Protein AF-A0A6P8XG88-F1 (afdb_monomer)

Radius of gyration: 36.9 Å; Cα contacts (8 Å, |Δi|>4): 64; chains: 1; bounding box: 57×76×102 Å

Organism: Drosophila albomicans (NCBI:txid7291)

Foldseek 3Di:
DVVVVVVVVVVVVVVVCVPPVVPPDDPPDDPPPPPPPDDDDCPPVVVVVVVVVVCVVVCVVVDDDQVPHPDPCVLVVDPPDDSVRSVVVVVCVVVVHDDPLVVLLVVLVVLLVVLLVVLLVLQQQAAAPPRPDPVNVVVVVVVQVVCVVVLVVSQVSLVVSCVPPPDNVSRDDRDHPVVSNVVVNPDPPRNHNDHDPPPPCPPPVVVVVVVVVVVVCVVPPD

Solvent-accessible surface area (backbone atoms only — not comparable to full-atom values): 13860 Å² total; per-residue (Å²): 114,75,65,63,51,53,56,48,51,56,51,50,53,59,60,54,56,69,70,63,75,78,65,82,70,72,92,88,65,86,92,69,87,86,66,90,81,73,80,90,81,55,70,64,62,51,56,52,50,53,51,52,53,50,40,56,73,73,43,70,70,76,78,49,92,62,73,96,53,80,81,62,72,73,81,62,71,51,90,90,53,58,71,67,60,54,49,51,55,46,54,32,54,78,69,69,54,71,61,69,57,60,54,50,56,49,53,52,54,51,53,53,49,52,52,51,50,51,52,53,57,60,43,22,51,35,72,72,84,75,72,84,47,70,69,58,48,52,52,48,50,56,51,49,60,70,47,44,60,59,43,52,53,52,37,54,51,40,50,57,40,50,75,64,50,93,48,79,89,76,50,68,78,80,72,48,70,68,62,52,48,54,60,55,64,71,49,86,86,65,69,61,60,44,80,69,78,73,76,75,76,74,54,74,59,60,62,49,50,53,50,49,51,56,52,50,57,65,73,71,56,131

Sequence (222 aa):
MKAQERVLEHRIEKAAAGESDLMQKKPGGGSYYGKHAIKTKYGIERVVEDLIQEAMSKGDFNNLNGAGKPLSTAQMQNPYLDFTTHKLNKIMLDNGFTPEWIMMSRDIREAVQELKQQIRKERSFYGDWPLTNSDQQAAWQSFAQLHEEQVRELNKLIDKYNLIVPILENQFFRQHLDKLAESIFKEPNLQRNLPRPKQSVKSKSEVKERNFMVTFFSSMGF

Secondary structure (DSSP, 8-state):
-HHHHHHHHHHHHHHHHHHHTT----TTS---SS---S-SS-HHHHHHHHHHHHHHHHTTTTT-TTTTSPPPGGGG--TTS-HHHHHHHHHHHHTT---HHHHHHHHHHHHHHHHHHHHHHHHHT--SSS---HHHHHHHHHHHHHHHHHHHHHHHHHHHHHHH-S-GGGPPPPP-HHHHHHHHHT-TT----PPP-------HHHHHHHHHHHHHHHHS--

Mean predicted aligned error: 18.31 Å

pLDDT: mean 73.72, std 15.45, range [35.94, 93.94]

InterPro domains:
  IPR018961 DnaJ homologue, subfamily C, member 28, conserved domain [PF09350] (47-115)
  IPR052573 DnaJ homolog subfamily C member 28 [PTHR39158] (2-187)

Structure (mmCIF, N/CA/C/O backbone):
data_AF-A0A6P8XG88-F1
#
_entry.id   AF-A0A6P8XG88-F1
#
loop_
_atom_site.group_PDB
_atom_site.id
_atom_site.type_symbol
_atom_site.label_atom_id
_atom_site.label_alt_id
_atom_site.label_comp_id
_atom_site.label_asym_id
_atom_site.label_entity_id
_atom_site.label_seq_id
_atom_site.pdbx_PDB_ins_code
_atom_site.Cartn_x
_atom_site.Cartn_y
_atom_site.Cartn_z
_atom_site.occupancy
_atom_site.B_iso_or_equiv
_atom_site.auth_seq_id
_atom_site.auth_comp_id
_atom_site.auth_asym_id
_atom_site.auth_atom_id
_atom_site.pdbx_PDB_model_num
ATOM 1 N N . MET A 1 1 ? 22.618 46.608 -69.736 1.00 58.28 1 MET A N 1
ATOM 2 C CA . MET A 1 1 ? 23.442 45.427 -70.085 1.00 58.28 1 MET A CA 1
ATOM 3 C C . MET A 1 1 ? 23.926 44.664 -68.843 1.00 58.28 1 MET A C 1
ATOM 5 O O . MET A 1 1 ? 23.680 43.473 -68.788 1.00 58.28 1 MET A O 1
ATOM 9 N N . LYS A 1 2 ? 24.471 45.312 -67.793 1.00 63.94 2 LYS A N 1
ATOM 10 C CA . LYS A 1 2 ? 24.959 44.639 -66.556 1.00 63.94 2 LYS A CA 1
ATOM 11 C C . LYS A 1 2 ? 23.919 43.870 -65.712 1.00 63.94 2 LYS A C 1
ATOM 13 O O . LYS A 1 2 ? 24.290 43.029 -64.902 1.00 63.94 2 LYS A O 1
ATOM 18 N N . ALA A 1 3 ? 22.624 44.167 -65.852 1.00 63.16 3 ALA A N 1
ATOM 19 C CA . ALA A 1 3 ? 21.573 43.488 -65.085 1.00 63.16 3 ALA A CA 1
ATOM 20 C C . ALA A 1 3 ? 21.243 42.096 -65.651 1.00 63.16 3 ALA A C 1
ATOM 22 O O . ALA A 1 3 ? 21.097 41.149 -64.886 1.00 63.16 3 ALA A O 1
ATOM 23 N N . GLN A 1 4 ? 21.184 41.953 -66.980 1.00 70.56 4 GLN A N 1
ATOM 24 C CA . GLN A 1 4 ? 21.019 40.651 -67.635 1.00 70.56 4 GLN A CA 1
ATOM 25 C C . GLN A 1 4 ? 22.200 39.714 -67.356 1.00 70.56 4 GLN A C 1
ATOM 27 O O . GLN A 1 4 ? 21.992 38.524 -67.143 1.00 70.56 4 GLN A O 1
ATOM 32 N N . GLU A 1 5 ? 23.412 40.260 -67.310 1.00 74.38 5 GLU A N 1
ATOM 33 C CA . GLU A 1 5 ? 24.646 39.510 -67.065 1.00 74.38 5 GLU A CA 1
ATOM 34 C C . GLU A 1 5 ? 24.665 38.888 -65.661 1.00 74.38 5 GLU A C 1
ATOM 36 O O . GLU A 1 5 ? 24.849 37.683 -65.531 1.00 74.38 5 GLU A O 1
ATOM 41 N N . ARG A 1 6 ? 24.287 39.651 -64.624 1.00 77.44 6 ARG A N 1
ATOM 42 C CA . ARG A 1 6 ? 24.143 39.118 -63.255 1.00 77.44 6 ARG A CA 1
ATOM 43 C C . ARG A 1 6 ? 23.080 38.034 -63.118 1.00 77.44 6 ARG A C 1
ATOM 45 O O . ARG A 1 6 ? 23.236 37.105 -62.331 1.00 77.44 6 ARG A O 1
ATOM 52 N N . VAL A 1 7 ? 21.972 38.158 -63.849 1.00 77.06 7 VAL A N 1
ATOM 53 C CA . VAL A 1 7 ? 20.904 37.145 -63.821 1.00 77.06 7 VAL A CA 1
ATOM 54 C C . VAL A 1 7 ? 21.370 35.852 -64.493 1.00 77.06 7 VAL A C 1
ATOM 56 O O . VAL A 1 7 ? 20.994 34.766 -64.052 1.00 77.06 7 VAL A O 1
ATOM 59 N N . LEU A 1 8 ? 22.195 35.960 -65.535 1.00 78.56 8 LEU A N 1
ATOM 60 C CA . LEU A 1 8 ? 22.827 34.824 -66.201 1.00 78.56 8 LEU A CA 1
ATOM 61 C C . LEU A 1 8 ? 23.878 34.161 -65.309 1.00 78.56 8 LEU A C 1
ATOM 63 O O . LEU A 1 8 ? 23.795 32.952 -65.115 1.00 78.56 8 LEU A O 1
ATOM 67 N N . GLU A 1 9 ? 24.780 34.929 -64.698 1.00 78.50 9 GLU A N 1
ATOM 68 C CA . GLU A 1 9 ? 25.779 34.413 -63.751 1.00 78.50 9 GLU A CA 1
ATOM 69 C C . GLU A 1 9 ? 25.119 33.650 -62.598 1.00 78.50 9 GLU A C 1
ATOM 71 O O . GLU A 1 9 ? 25.446 32.491 -62.359 1.00 78.50 9 GLU A O 1
ATOM 76 N N . HIS A 1 10 ? 24.090 34.228 -61.972 1.00 77.62 10 HIS A N 1
ATOM 77 C CA . HIS A 1 10 ? 23.360 33.572 -60.885 1.00 77.62 10 HIS A CA 1
ATOM 78 C C . HIS A 1 10 ? 22.639 32.285 -61.335 1.00 77.62 10 HIS A C 1
ATOM 80 O O . HIS A 1 10 ? 22.482 31.339 -60.561 1.00 77.62 10 HIS A O 1
ATOM 86 N N . ARG A 1 11 ? 22.173 32.214 -62.589 1.00 77.44 11 ARG A N 1
ATOM 87 C CA . ARG A 1 11 ? 21.556 30.993 -63.138 1.00 77.44 11 ARG A CA 1
ATOM 88 C C . ARG A 1 11 ? 22.590 29.911 -63.442 1.00 77.44 11 ARG A C 1
ATOM 90 O O . ARG A 1 11 ? 22.287 28.740 -63.231 1.00 77.44 11 ARG A O 1
ATOM 97 N N . ILE A 1 12 ? 23.778 30.296 -63.900 1.00 77.00 12 ILE A N 1
ATOM 98 C CA . ILE A 1 12 ? 24.893 29.383 -64.174 1.00 77.00 12 ILE A CA 1
ATOM 99 C C . ILE A 1 12 ? 25.453 28.829 -62.858 1.00 77.00 12 ILE A C 1
ATOM 101 O O . ILE A 1 12 ? 25.616 27.620 -62.728 1.00 77.00 12 ILE A O 1
ATOM 105 N N . GLU A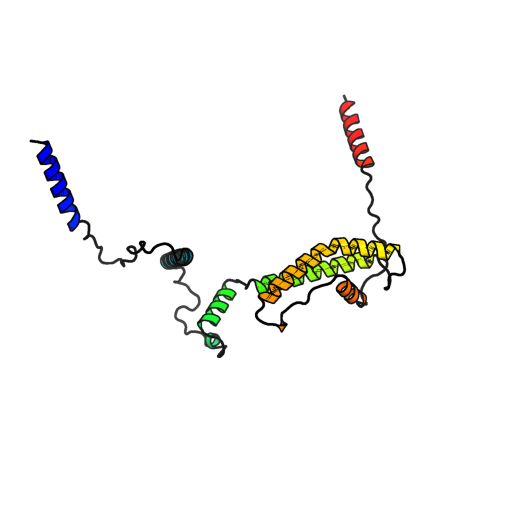 1 13 ? 25.649 29.679 -61.850 1.00 72.00 13 GLU A N 1
ATOM 106 C CA . GLU A 1 13 ? 26.138 29.285 -60.524 1.00 72.00 13 GLU A CA 1
ATOM 107 C C . GLU A 1 13 ? 25.157 28.337 -59.814 1.00 72.00 13 GLU A C 1
ATOM 109 O O . GLU A 1 13 ? 25.550 27.298 -59.285 1.00 72.00 13 GLU A O 1
ATOM 114 N N . LYS A 1 14 ? 23.849 28.618 -59.903 1.00 71.94 14 LYS A N 1
ATOM 115 C CA . LYS A 1 14 ? 22.805 27.742 -59.351 1.00 71.94 14 LYS A CA 1
ATOM 116 C C . LYS A 1 14 ? 22.685 26.403 -60.090 1.00 71.94 14 LYS A C 1
ATOM 118 O O . LYS A 1 14 ? 22.338 25.405 -59.464 1.00 71.94 14 LYS A O 1
ATOM 123 N N . ALA A 1 15 ? 22.946 26.370 -61.397 1.00 68.81 15 ALA A N 1
ATOM 124 C CA . ALA A 1 15 ? 22.966 25.127 -62.167 1.00 68.81 15 ALA A CA 1
ATOM 125 C C . ALA A 1 15 ? 24.216 24.283 -61.855 1.00 68.81 15 ALA A C 1
ATOM 127 O O . ALA A 1 15 ? 24.111 23.065 -61.760 1.00 68.81 15 ALA A O 1
ATOM 128 N N . ALA A 1 16 ? 25.368 24.922 -61.623 1.00 65.06 16 ALA A N 1
ATOM 129 C CA . ALA A 1 16 ? 26.622 24.247 -61.289 1.00 65.06 16 ALA A CA 1
ATOM 130 C C . ALA A 1 16 ? 26.655 23.689 -59.851 1.00 65.06 16 ALA A C 1
ATOM 132 O O . ALA A 1 16 ? 27.229 22.627 -59.613 1.00 65.06 16 ALA A O 1
ATOM 133 N N . ALA A 1 17 ? 26.002 24.358 -58.893 1.00 57.78 17 ALA A N 1
ATOM 134 C CA . ALA A 1 17 ? 25.944 23.922 -57.493 1.00 57.78 17 ALA A CA 1
ATOM 135 C C . ALA A 1 17 ? 25.094 22.653 -57.259 1.00 57.78 17 ALA A C 1
ATOM 137 O O . ALA A 1 17 ? 25.189 22.032 -56.204 1.00 57.78 17 ALA A O 1
ATOM 138 N N . GLY A 1 18 ? 24.262 22.249 -58.227 1.00 55.28 18 GLY A N 1
ATOM 139 C CA . GLY A 1 18 ? 23.399 21.071 -58.102 1.00 55.28 18 GLY A CA 1
ATOM 140 C C . GLY A 1 18 ? 24.111 19.728 -58.291 1.00 55.28 18 GLY A C 1
ATOM 141 O O . GLY A 1 18 ? 23.588 18.712 -57.845 1.00 55.28 18 GLY A O 1
ATOM 142 N N . GLU A 1 19 ? 25.282 19.706 -58.937 1.00 52.38 19 GLU A N 1
ATOM 143 C CA . GLU A 1 19 ? 25.935 18.456 -59.362 1.00 52.38 19 GLU A CA 1
ATOM 144 C C . GLU A 1 19 ? 27.190 18.111 -58.537 1.00 52.38 19 GLU A C 1
ATOM 146 O O . GLU A 1 19 ? 27.489 16.937 -58.330 1.00 52.38 19 GLU A O 1
ATOM 151 N N . SER A 1 20 ? 27.897 19.110 -57.994 1.00 50.78 20 SER A N 1
ATOM 152 C CA . SER A 1 20 ? 29.154 18.913 -57.250 1.00 50.78 20 SER A CA 1
ATOM 153 C C . SER A 1 20 ? 28.990 18.784 -55.729 1.00 50.78 20 SER A C 1
ATOM 155 O O . SER A 1 20 ? 29.816 18.134 -55.087 1.00 50.78 20 SER A O 1
ATOM 157 N N . ASP A 1 21 ? 27.913 19.318 -55.144 1.00 49.09 21 ASP A N 1
ATOM 158 C CA . ASP A 1 21 ? 27.720 19.334 -53.682 1.00 49.09 21 ASP A CA 1
ATOM 159 C C . ASP A 1 21 ? 27.043 18.056 -53.137 1.00 49.09 21 ASP A C 1
ATOM 161 O O . ASP A 1 21 ? 26.991 17.802 -51.935 1.00 49.09 21 ASP A O 1
ATOM 165 N N . LEU A 1 22 ? 26.578 17.175 -54.031 1.00 49.88 22 LEU A N 1
ATOM 166 C CA . LEU A 1 22 ? 26.037 15.854 -53.685 1.00 49.88 22 LEU A CA 1
ATOM 167 C C . LEU A 1 22 ? 27.116 14.761 -53.558 1.00 49.88 22 LEU A C 1
ATOM 169 O O . LEU A 1 22 ? 26.802 13.642 -53.142 1.00 49.88 22 LEU A O 1
ATOM 173 N N . MET A 1 23 ? 28.380 15.047 -53.905 1.00 47.56 23 MET A N 1
ATOM 174 C CA . MET A 1 23 ? 29.396 14.009 -54.144 1.00 47.56 23 MET A CA 1
ATOM 175 C C . MET A 1 23 ? 30.621 14.008 -53.219 1.00 47.56 23 MET A C 1
ATOM 177 O O . MET A 1 23 ? 31.540 13.227 -53.458 1.00 47.56 23 MET A O 1
ATOM 181 N N . GLN A 1 24 ? 30.634 14.745 -52.102 1.00 48.41 24 GLN A N 1
ATOM 182 C CA . GLN A 1 24 ? 31.601 14.469 -51.022 1.00 48.41 24 GLN A CA 1
ATOM 183 C C . GLN A 1 24 ? 31.072 13.426 -50.032 1.00 48.41 24 GLN A C 1
ATOM 185 O O . GLN A 1 24 ? 30.823 13.666 -48.852 1.00 48.41 24 GLN A O 1
ATOM 190 N N . LYS A 1 25 ? 30.947 12.199 -50.536 1.00 46.25 25 LYS A N 1
ATOM 191 C CA . LYS A 1 25 ? 30.775 10.990 -49.734 1.00 46.25 25 LYS A CA 1
ATOM 192 C C . LYS A 1 25 ? 32.168 10.521 -49.298 1.00 46.25 25 LYS A C 1
ATOM 194 O O . LYS A 1 25 ? 32.900 9.940 -50.094 1.00 46.25 25 LYS A O 1
ATOM 199 N N . LYS A 1 26 ? 32.560 10.776 -48.043 1.00 41.53 26 LYS A N 1
ATOM 200 C CA . LYS A 1 26 ? 33.746 10.128 -47.448 1.00 41.53 26 LYS A CA 1
ATOM 201 C C . LYS A 1 26 ? 33.581 8.599 -47.540 1.00 41.53 26 LYS A C 1
ATOM 203 O O . LYS A 1 26 ? 32.537 8.092 -47.117 1.00 41.53 26 LYS A O 1
ATOM 208 N N . PRO A 1 27 ? 34.573 7.843 -48.038 1.00 40.41 27 PRO A N 1
ATOM 209 C CA . PRO A 1 27 ? 34.516 6.391 -48.018 1.00 40.41 27 PRO A CA 1
ATOM 210 C C . PRO A 1 27 ? 34.907 5.932 -46.606 1.00 40.41 27 PRO A C 1
ATOM 212 O O . PRO A 1 27 ? 36.079 5.958 -46.251 1.00 40.41 27 PRO A O 1
ATOM 215 N N . GLY A 1 28 ? 33.926 5.585 -45.766 1.00 43.09 28 GLY A N 1
ATOM 216 C CA . GLY A 1 28 ? 34.207 4.999 -44.444 1.00 43.09 28 GLY A CA 1
ATOM 217 C C . GLY A 1 28 ? 33.260 5.346 -43.293 1.00 43.09 28 GLY A C 1
ATOM 218 O O . GLY A 1 28 ? 33.560 4.991 -42.160 1.00 43.09 28 GLY A O 1
ATOM 219 N N . GLY A 1 29 ? 32.131 6.015 -43.532 1.00 35.94 29 GLY A N 1
ATOM 220 C CA . GLY A 1 29 ? 31.137 6.297 -42.490 1.00 35.94 29 GLY A CA 1
ATOM 221 C C . GLY A 1 29 ? 29.742 5.937 -42.973 1.00 35.94 29 GLY A C 1
ATOM 222 O O . GLY A 1 29 ? 29.286 6.464 -43.986 1.00 35.94 29 GLY A O 1
ATOM 223 N N . GLY A 1 30 ? 29.087 5.005 -42.280 1.00 38.25 30 GLY A N 1
ATOM 224 C CA . GLY A 1 30 ? 27.750 4.527 -42.615 1.00 38.25 30 GLY A CA 1
ATOM 225 C C . GLY A 1 30 ? 26.744 5.672 -42.739 1.00 38.25 30 GLY A C 1
ATOM 226 O O . GLY A 1 30 ? 26.620 6.532 -41.870 1.00 38.25 30 GLY A O 1
ATOM 227 N N . SER A 1 31 ? 26.028 5.680 -43.857 1.00 42.62 31 SER A N 1
ATOM 228 C CA . SER A 1 31 ? 24.938 6.608 -44.127 1.00 42.62 31 SER A CA 1
ATOM 229 C C . SER A 1 31 ? 23.715 6.202 -43.298 1.00 42.62 31 SER A C 1
ATOM 231 O O . SER A 1 31 ? 22.883 5.424 -43.758 1.00 42.62 31 SER A O 1
ATOM 233 N N . TYR A 1 32 ? 23.618 6.710 -42.067 1.00 51.00 32 TYR A N 1
ATOM 234 C CA . TYR A 1 32 ? 22.432 6.536 -41.211 1.00 51.00 32 TYR A CA 1
ATOM 235 C C . TYR A 1 32 ? 21.731 7.862 -40.868 1.00 51.00 32 TYR A C 1
ATOM 237 O O . TYR A 1 32 ? 20.557 7.861 -40.518 1.00 51.00 32 TYR A O 1
ATOM 245 N N . TYR A 1 33 ? 22.384 9.009 -41.080 1.00 52.00 33 TYR A N 1
ATOM 246 C CA . TYR A 1 33 ? 21.860 10.336 -40.711 1.00 52.00 33 TYR A CA 1
ATOM 247 C C . TYR A 1 33 ? 20.786 10.905 -41.666 1.00 52.00 33 TYR A C 1
ATOM 249 O O . TYR A 1 33 ? 20.266 11.997 -41.459 1.00 52.00 33 TYR A O 1
ATOM 257 N N . GLY A 1 34 ? 20.437 10.182 -42.734 1.00 47.69 34 GLY A N 1
ATOM 258 C CA . GLY A 1 34 ? 19.606 10.685 -43.836 1.00 47.69 34 GLY A CA 1
ATOM 259 C C . GLY A 1 34 ? 18.115 10.337 -43.785 1.00 47.69 34 GLY A C 1
ATOM 260 O O . GLY A 1 34 ? 17.487 10.313 -44.841 1.00 47.69 34 GLY A O 1
ATOM 261 N N . LYS A 1 35 ? 17.530 10.002 -42.625 1.00 45.94 35 LYS A N 1
ATOM 262 C CA . LYS A 1 35 ? 16.105 9.601 -42.544 1.00 45.94 35 LYS A CA 1
ATOM 263 C C . LYS A 1 35 ? 15.334 10.220 -41.372 1.00 45.94 35 LYS A C 1
ATOM 265 O O . LYS A 1 35 ? 14.423 9.601 -40.836 1.00 45.94 35 LYS A O 1
ATOM 270 N N . HIS A 1 36 ? 15.601 11.476 -41.019 1.00 49.56 36 HIS A N 1
ATOM 271 C CA . HIS A 1 36 ? 14.773 12.217 -40.049 1.00 49.56 36 HIS A CA 1
ATOM 272 C C . HIS A 1 36 ? 13.476 12.807 -40.651 1.00 49.56 36 HIS A C 1
ATOM 274 O O . HIS A 1 36 ? 12.898 13.740 -40.102 1.00 49.56 36 HIS A O 1
ATOM 280 N N . ALA A 1 37 ? 12.973 12.248 -41.758 1.00 47.47 37 ALA A N 1
ATOM 281 C CA . ALA A 1 37 ? 11.754 12.701 -42.437 1.00 47.47 37 ALA A CA 1
ATOM 282 C C . ALA A 1 37 ? 10.558 11.736 -42.288 1.00 47.47 37 ALA A C 1
ATOM 284 O O . ALA A 1 37 ? 9.650 11.748 -43.119 1.00 47.47 37 ALA A O 1
ATOM 285 N N . ILE A 1 38 ? 10.517 10.904 -41.237 1.00 52.69 38 ILE A N 1
ATOM 286 C CA . ILE A 1 38 ? 9.334 10.087 -40.912 1.00 52.69 38 ILE A CA 1
ATOM 287 C C . ILE A 1 38 ? 8.640 10.670 -39.674 1.00 52.69 38 ILE A C 1
ATOM 289 O O . ILE A 1 38 ? 9.098 10.576 -38.533 1.00 52.69 38 ILE A O 1
ATOM 293 N N . LYS A 1 39 ? 7.527 11.337 -39.978 1.00 54.38 39 LYS A N 1
ATOM 294 C CA . LYS A 1 39 ? 6.661 12.151 -39.125 1.00 54.38 39 LYS A CA 1
ATOM 295 C C . LYS A 1 39 ? 6.117 11.386 -37.905 1.00 54.38 39 LYS A C 1
ATOM 297 O O . LYS A 1 39 ? 5.415 10.389 -38.036 1.00 54.38 39 LYS A O 1
ATOM 302 N N . THR A 1 40 ? 6.472 11.887 -36.720 1.00 55.81 40 THR A N 1
ATOM 303 C CA . THR A 1 40 ? 5.594 12.108 -35.547 1.00 55.81 40 THR A CA 1
ATOM 304 C C . THR A 1 40 ? 4.517 11.061 -35.217 1.00 55.81 40 THR A C 1
ATOM 306 O O . THR A 1 40 ? 3.359 11.420 -35.022 1.00 55.81 40 THR A O 1
ATOM 309 N N . LYS A 1 41 ? 4.876 9.781 -35.083 1.00 58.31 41 LYS A N 1
ATOM 310 C CA . LYS A 1 41 ? 4.023 8.814 -34.356 1.00 58.31 41 LYS A CA 1
ATOM 311 C C . LYS A 1 41 ? 4.726 8.039 -33.236 1.00 58.31 41 LYS A C 1
ATOM 313 O O . LYS A 1 41 ? 4.058 7.559 -32.333 1.00 58.31 41 LYS A O 1
ATOM 318 N N . TYR A 1 42 ? 6.061 8.030 -33.216 1.00 61.62 42 TYR A N 1
ATOM 319 C CA . TYR A 1 42 ? 6.855 7.334 -32.197 1.00 61.62 42 TYR A CA 1
ATOM 320 C C . TYR A 1 42 ? 7.890 8.267 -31.558 1.00 61.62 42 TYR A C 1
ATOM 322 O O . TYR A 1 42 ? 9.079 8.229 -31.864 1.00 61.62 42 TYR A O 1
ATOM 330 N N . GLY A 1 43 ? 7.427 9.204 -30.726 1.00 72.38 43 GLY A N 1
ATOM 331 C CA . GLY A 1 43 ? 8.315 10.111 -29.983 1.00 72.38 43 GLY A CA 1
ATOM 332 C C . GLY A 1 43 ? 9.291 9.346 -29.088 1.00 72.38 43 GLY A C 1
ATOM 333 O O . GLY A 1 43 ? 10.490 9.590 -29.145 1.00 72.38 43 GLY A O 1
ATOM 334 N N . ILE A 1 44 ? 8.764 8.371 -28.344 1.00 78.69 44 ILE A N 1
ATOM 335 C CA . ILE A 1 44 ? 9.515 7.570 -27.372 1.00 78.69 44 ILE A CA 1
ATOM 336 C C . ILE A 1 44 ? 10.510 6.638 -28.068 1.00 78.69 44 ILE A C 1
ATOM 338 O O . ILE A 1 44 ? 11.674 6.638 -27.693 1.00 78.69 44 ILE A O 1
ATOM 342 N N . GLU A 1 45 ? 10.100 5.903 -29.108 1.00 77.50 45 GLU A N 1
ATOM 343 C CA . GLU A 1 45 ? 11.007 4.969 -29.801 1.00 77.50 45 GLU A CA 1
ATOM 344 C C . GLU A 1 45 ? 12.235 5.677 -30.379 1.00 77.50 45 GLU A C 1
ATOM 346 O O . GLU A 1 45 ? 13.336 5.152 -30.288 1.00 77.50 45 GLU A O 1
ATOM 351 N N . ARG A 1 46 ? 12.073 6.899 -30.908 1.00 83.81 46 ARG A N 1
ATOM 352 C CA . ARG A 1 46 ? 13.205 7.692 -31.407 1.00 83.81 46 ARG A CA 1
ATOM 353 C C . ARG A 1 46 ? 14.160 8.096 -30.289 1.00 83.81 46 ARG A C 1
ATOM 355 O O . ARG A 1 46 ? 15.358 7.942 -30.451 1.00 83.81 46 ARG A O 1
ATOM 362 N N . VAL A 1 47 ? 13.633 8.590 -29.167 1.00 85.62 47 VAL A N 1
ATOM 363 C CA . VAL A 1 47 ? 14.466 8.980 -28.017 1.00 85.62 47 VAL A CA 1
ATOM 364 C C . VAL A 1 47 ? 15.230 7.772 -27.478 1.00 85.62 47 VAL A C 1
ATOM 366 O O . VAL A 1 47 ? 16.407 7.884 -27.158 1.00 85.62 47 VAL A O 1
ATOM 369 N N . VAL A 1 48 ? 14.578 6.610 -27.408 1.00 86.50 48 VAL A N 1
ATOM 370 C CA . VAL A 1 48 ? 15.219 5.361 -26.985 1.00 86.50 48 VAL A CA 1
ATOM 371 C C . VAL A 1 48 ? 16.316 4.943 -27.969 1.00 86.50 48 VAL A C 1
ATOM 373 O O . VAL A 1 48 ? 17.407 4.602 -27.529 1.00 86.50 48 VAL A O 1
ATOM 376 N N . GLU A 1 49 ? 16.066 5.009 -29.277 1.00 86.62 49 GLU A N 1
ATOM 377 C CA . GLU A 1 49 ? 17.064 4.687 -30.306 1.00 86.62 49 GLU A CA 1
ATOM 378 C C . GLU A 1 49 ? 18.280 5.623 -30.239 1.00 86.62 49 GLU A C 1
ATOM 380 O O . GLU A 1 49 ? 19.418 5.154 -30.245 1.00 86.62 49 GLU A O 1
ATOM 385 N N . ASP A 1 50 ? 18.048 6.930 -30.093 1.00 88.88 50 ASP A N 1
ATOM 386 C CA . ASP A 1 50 ? 19.117 7.923 -29.960 1.00 88.88 50 ASP A CA 1
ATOM 387 C C . ASP A 1 50 ? 19.973 7.640 -28.705 1.00 88.88 50 ASP A C 1
ATOM 389 O O . ASP A 1 50 ? 21.203 7.658 -28.775 1.00 88.88 50 ASP A O 1
ATOM 393 N N . LEU A 1 51 ? 19.343 7.278 -27.577 1.00 88.25 51 LEU A N 1
ATOM 394 C CA . LEU A 1 51 ? 20.039 6.887 -26.342 1.00 88.25 51 LEU A CA 1
ATOM 395 C C . LEU A 1 51 ? 20.854 5.595 -26.501 1.00 88.25 51 LEU A C 1
ATOM 397 O O . LEU A 1 51 ? 21.968 5.499 -25.982 1.00 88.25 51 LEU A O 1
ATOM 401 N N . ILE A 1 52 ? 20.324 4.597 -27.217 1.00 86.44 52 ILE A N 1
ATOM 402 C CA . ILE A 1 52 ? 21.042 3.344 -27.489 1.00 86.44 52 ILE A CA 1
ATOM 403 C C . ILE A 1 52 ? 22.275 3.626 -28.353 1.00 86.44 52 ILE A C 1
ATOM 405 O O . ILE A 1 52 ? 23.361 3.126 -28.053 1.00 86.44 52 ILE A O 1
ATOM 409 N N . GLN A 1 53 ? 22.143 4.448 -29.396 1.00 88.88 53 GLN A N 1
ATOM 410 C CA . GLN A 1 53 ? 23.262 4.822 -30.264 1.00 88.88 53 GLN A CA 1
ATOM 411 C C . GLN A 1 53 ? 24.331 5.622 -29.519 1.00 88.88 53 GLN A C 1
ATOM 413 O O . GLN A 1 53 ? 25.525 5.357 -29.685 1.00 88.88 53 GLN A O 1
ATOM 418 N N . GLU A 1 54 ? 23.918 6.543 -28.649 1.00 90.12 54 GLU A N 1
ATOM 419 C CA . GLU A 1 54 ? 24.827 7.272 -27.771 1.00 90.12 54 GLU A CA 1
ATOM 420 C C . GLU A 1 54 ? 25.610 6.311 -26.859 1.00 90.12 54 GLU A C 1
ATOM 422 O O . GLU A 1 54 ? 26.841 6.368 -26.828 1.00 90.12 54 GLU A O 1
ATOM 427 N N . ALA A 1 55 ? 24.936 5.371 -26.191 1.00 86.62 55 ALA A N 1
ATOM 428 C CA . ALA A 1 55 ? 25.576 4.364 -25.338 1.00 86.62 55 ALA A CA 1
ATOM 429 C C . ALA A 1 55 ? 26.516 3.417 -26.119 1.00 86.62 55 ALA A C 1
ATOM 431 O O . ALA A 1 55 ? 27.596 3.065 -25.637 1.00 86.62 55 ALA A O 1
ATOM 432 N N . MET A 1 56 ? 26.163 3.050 -27.359 1.00 85.38 56 MET A N 1
ATOM 433 C CA . MET A 1 56 ? 27.051 2.294 -28.255 1.00 85.38 56 MET A CA 1
ATOM 434 C C . MET A 1 56 ? 28.318 3.086 -28.588 1.00 85.38 56 MET A C 1
ATOM 436 O O . MET A 1 56 ? 29.416 2.538 -28.502 1.00 85.38 56 MET A O 1
ATOM 440 N N . SER A 1 57 ? 28.184 4.376 -28.916 1.00 87.25 57 SER A N 1
ATOM 441 C CA . SER A 1 57 ? 29.328 5.247 -29.222 1.00 87.25 57 SER A CA 1
ATOM 442 C C . SER A 1 57 ? 30.241 5.498 -28.018 1.00 87.25 57 SER A C 1
ATOM 444 O O . SER A 1 57 ? 31.458 5.577 -28.182 1.00 87.25 57 SER A O 1
ATOM 446 N N . LYS A 1 58 ? 29.670 5.566 -26.808 1.00 88.25 58 LYS A N 1
ATOM 447 C CA . LYS A 1 58 ? 30.413 5.685 -25.544 1.00 88.25 58 LYS A CA 1
ATOM 448 C C . LYS A 1 58 ? 31.164 4.404 -25.186 1.00 88.25 58 LYS A C 1
ATOM 450 O O . LYS A 1 58 ? 32.128 4.450 -24.428 1.00 88.25 58 LYS A O 1
ATOM 455 N N . GLY A 1 59 ? 30.759 3.275 -25.766 1.00 86.56 59 GLY A N 1
ATOM 456 C CA . GLY A 1 59 ? 31.364 1.977 -25.507 1.00 86.56 59 GLY A CA 1
ATOM 457 C C . GLY A 1 59 ? 30.861 1.313 -24.227 1.00 86.56 59 GLY A C 1
ATOM 458 O O . GLY A 1 59 ? 31.516 0.391 -23.741 1.00 86.56 59 GLY A O 1
ATOM 459 N N . ASP A 1 60 ? 29.693 1.715 -23.714 1.00 82.94 60 ASP A N 1
ATOM 460 C CA . ASP A 1 60 ? 29.085 1.141 -22.501 1.00 82.94 60 ASP A CA 1
ATOM 461 C C . ASP A 1 60 ? 28.800 -0.371 -22.655 1.00 82.94 60 ASP A C 1
ATOM 463 O O . ASP A 1 60 ? 28.741 -1.117 -21.679 1.00 82.94 60 ASP A O 1
ATOM 467 N N . PHE A 1 61 ? 28.701 -0.855 -23.899 1.00 82.00 61 PHE A N 1
ATOM 468 C CA . PHE A 1 61 ? 28.501 -2.269 -24.235 1.00 82.00 61 PHE A CA 1
ATOM 469 C C . PHE A 1 61 ? 29.799 -3.093 -24.337 1.00 82.00 61 PHE A C 1
ATOM 471 O O . PHE A 1 61 ? 29.734 -4.316 -24.465 1.00 82.00 61 PHE A O 1
ATOM 478 N N . ASN A 1 62 ? 30.981 -2.470 -24.276 1.00 80.25 62 ASN A N 1
ATOM 479 C CA . ASN A 1 62 ? 32.253 -3.160 -24.533 1.00 80.25 62 ASN A CA 1
ATOM 480 C C . ASN A 1 62 ? 32.740 -4.018 -23.352 1.00 80.25 62 ASN A C 1
ATOM 482 O O . ASN A 1 62 ? 33.517 -4.946 -23.558 1.00 80.25 62 ASN A O 1
ATOM 486 N N . ASN A 1 63 ? 32.284 -3.739 -22.125 1.00 79.56 63 ASN A N 1
ATOM 487 C CA . ASN A 1 63 ? 32.700 -4.452 -20.910 1.00 79.56 63 ASN A CA 1
ATOM 488 C C . ASN A 1 63 ? 31.513 -5.077 -20.159 1.00 79.56 63 ASN A C 1
ATOM 490 O O . ASN A 1 63 ? 31.388 -4.969 -18.938 1.00 79.56 63 ASN A O 1
ATOM 494 N N . LEU A 1 64 ? 30.600 -5.714 -20.894 1.00 79.88 64 LEU A N 1
ATOM 495 C CA . LEU A 1 64 ? 29.477 -6.418 -20.282 1.00 79.88 64 LEU A CA 1
ATOM 496 C C . LEU A 1 64 ? 29.940 -7.715 -19.612 1.00 79.88 64 LEU A C 1
ATOM 498 O O . LEU A 1 64 ? 30.649 -8.539 -20.198 1.00 79.88 64 LEU A O 1
ATOM 502 N N . ASN A 1 65 ? 29.460 -7.939 -18.390 1.00 73.00 65 ASN A N 1
ATOM 503 C CA . ASN A 1 65 ? 29.681 -9.186 -17.670 1.00 73.00 65 ASN A CA 1
ATOM 504 C C . ASN A 1 65 ? 29.129 -10.375 -18.475 1.00 73.00 65 ASN A C 1
ATOM 506 O O . ASN A 1 65 ? 27.922 -10.516 -18.653 1.00 73.00 65 ASN A O 1
ATOM 510 N N . GLY A 1 66 ? 30.024 -11.250 -18.942 1.00 73.00 66 GLY A N 1
ATOM 511 C CA . GLY A 1 66 ? 29.660 -12.438 -19.723 1.00 73.00 66 GLY A CA 1
ATOM 512 C C . GLY A 1 66 ? 29.827 -12.308 -21.238 1.00 73.00 66 GLY A C 1
ATOM 513 O O . GLY A 1 66 ? 29.470 -13.247 -21.947 1.00 73.00 66 GLY A O 1
ATOM 514 N N . ALA A 1 67 ? 30.405 -11.211 -21.743 1.00 75.69 67 ALA A N 1
ATOM 515 C CA . ALA A 1 67 ? 30.800 -11.106 -23.147 1.00 75.69 67 ALA A CA 1
ATOM 516 C C . ALA A 1 67 ? 31.710 -12.285 -23.560 1.00 75.69 67 ALA A C 1
ATOM 518 O O . ALA A 1 67 ? 32.678 -12.613 -22.872 1.00 75.69 67 ALA A O 1
ATOM 519 N N . GLY A 1 68 ? 31.363 -12.965 -24.658 1.00 78.31 68 GLY A N 1
ATOM 520 C CA . GLY A 1 68 ? 32.104 -14.120 -25.185 1.00 78.31 68 GLY A CA 1
ATOM 521 C C . GLY A 1 68 ? 31.917 -15.444 -24.428 1.00 78.31 68 GLY A C 1
ATOM 522 O O . GLY A 1 68 ? 32.466 -16.458 -24.855 1.00 78.31 68 GLY A O 1
ATOM 523 N N . LYS A 1 69 ? 31.142 -15.476 -23.334 1.00 81.25 69 LYS A N 1
ATOM 524 C CA . LYS A 1 69 ? 30.810 -16.718 -22.615 1.00 81.25 69 LYS A CA 1
ATOM 525 C C . LYS A 1 69 ? 29.517 -17.329 -23.176 1.00 81.25 69 LYS A C 1
ATOM 527 O O . LYS A 1 69 ? 28.617 -16.581 -23.562 1.00 81.25 69 LYS A O 1
ATOM 532 N N . PRO A 1 70 ? 29.385 -18.668 -23.214 1.00 77.69 70 PRO A N 1
ATOM 533 C CA . PRO A 1 70 ? 28.133 -19.305 -23.608 1.00 77.69 70 PRO A CA 1
ATOM 534 C C . PRO A 1 70 ? 26.991 -18.863 -22.681 1.00 77.69 70 PRO A C 1
ATOM 536 O O . PRO A 1 70 ? 27.197 -18.641 -21.484 1.00 77.69 70 PRO A O 1
ATOM 539 N N . LEU A 1 71 ? 25.783 -18.727 -23.237 1.00 70.25 71 LEU A N 1
ATOM 540 C CA . LEU A 1 71 ? 24.594 -18.390 -22.456 1.00 70.25 71 LEU A CA 1
ATOM 541 C C . 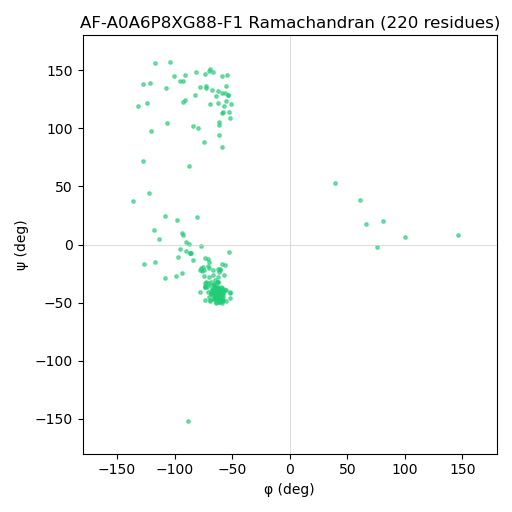LEU A 1 71 ? 24.379 -19.466 -21.385 1.00 70.25 71 LEU A C 1
ATOM 543 O O . LEU A 1 71 ? 24.392 -20.658 -21.680 1.00 70.25 71 LEU A O 1
ATOM 547 N N . SER A 1 72 ? 24.188 -19.043 -20.136 1.00 69.12 72 SER A N 1
ATOM 548 C CA . SER A 1 72 ? 23.901 -19.977 -19.047 1.00 69.12 72 SER A CA 1
ATOM 549 C C . SER A 1 72 ? 22.587 -20.712 -19.315 1.00 69.12 72 SER A C 1
ATOM 551 O O . SER A 1 72 ? 21.567 -20.072 -19.582 1.00 69.12 72 SER A O 1
ATOM 553 N N . THR A 1 73 ? 22.590 -22.039 -19.168 1.00 64.69 73 THR A N 1
ATOM 554 C CA . THR A 1 73 ? 21.412 -22.920 -19.293 1.00 64.69 73 THR A CA 1
ATOM 555 C C . THR A 1 73 ? 20.272 -22.517 -18.349 1.00 64.69 73 THR A C 1
ATOM 557 O O . THR A 1 73 ? 19.120 -22.861 -18.585 1.00 64.69 73 THR A O 1
ATOM 560 N N . ALA A 1 74 ? 20.552 -21.709 -17.319 1.00 61.31 74 ALA A N 1
ATOM 561 C CA . ALA A 1 74 ? 19.527 -21.107 -16.470 1.00 61.31 74 ALA A CA 1
ATOM 562 C C . ALA A 1 74 ? 18.554 -20.188 -17.240 1.00 61.31 74 ALA A C 1
ATOM 564 O O . ALA A 1 74 ? 17.431 -19.988 -16.797 1.00 61.31 74 ALA A O 1
ATOM 565 N N . GLN A 1 75 ? 18.932 -19.656 -18.410 1.00 58.22 75 GLN A N 1
ATOM 566 C CA . GLN A 1 75 ? 18.022 -18.880 -19.266 1.00 58.22 75 GLN A CA 1
ATOM 567 C C . GLN A 1 75 ? 16.937 -19.741 -19.943 1.00 58.22 75 GLN A C 1
ATOM 569 O O . GLN A 1 75 ? 15.975 -19.186 -20.461 1.00 58.22 75 GLN A O 1
ATOM 574 N N . MET A 1 76 ? 17.072 -21.074 -19.913 1.00 56.06 76 MET A N 1
ATOM 575 C CA . MET A 1 76 ? 16.067 -22.051 -20.357 1.00 56.06 76 MET A CA 1
ATOM 576 C C . MET A 1 76 ? 15.155 -22.542 -19.212 1.00 56.06 76 MET A C 1
ATOM 578 O O . MET A 1 76 ? 14.429 -23.516 -19.390 1.00 56.06 76 MET A O 1
ATOM 582 N N . GLN A 1 77 ? 15.193 -21.931 -18.019 1.00 63.09 77 GLN A N 1
ATOM 583 C CA . GLN A 1 77 ? 14.607 -22.548 -16.820 1.00 63.09 77 GLN A CA 1
ATOM 584 C C . GLN A 1 77 ? 13.086 -22.707 -16.815 1.00 63.09 77 GLN A C 1
ATOM 586 O O . GLN A 1 77 ? 12.594 -23.546 -16.063 1.00 63.09 77 GLN A O 1
ATOM 591 N N . ASN A 1 78 ? 12.337 -21.935 -17.601 1.00 68.19 78 ASN A N 1
ATOM 592 C CA . ASN A 1 78 ? 10.888 -22.076 -17.633 1.00 68.19 78 ASN A CA 1
ATOM 593 C C . ASN A 1 78 ? 10.401 -22.428 -19.047 1.00 68.19 78 ASN A C 1
ATOM 595 O O . ASN A 1 78 ? 10.220 -21.524 -19.861 1.00 68.19 78 ASN A O 1
ATOM 599 N N . PRO A 1 79 ? 10.148 -23.722 -19.327 1.00 76.56 79 PRO A N 1
ATOM 600 C CA . PRO A 1 79 ? 9.598 -24.190 -20.601 1.00 76.56 79 PRO A CA 1
ATOM 601 C C . PRO A 1 79 ? 8.230 -23.591 -20.954 1.00 76.56 79 PRO A C 1
ATOM 603 O O . PRO A 1 79 ? 7.806 -23.681 -22.101 1.00 76.56 79 PRO A O 1
ATOM 606 N N . TYR A 1 80 ? 7.533 -23.004 -19.976 1.00 78.06 80 TYR A N 1
ATOM 607 C CA . TYR A 1 80 ? 6.214 -22.397 -20.146 1.00 78.06 80 TYR A CA 1
ATOM 608 C C . TYR A 1 80 ? 6.265 -20.882 -20.389 1.00 78.06 80 TYR A C 1
ATOM 610 O O . TYR A 1 80 ? 5.218 -20.271 -20.597 1.00 78.06 80 TYR A O 1
ATOM 618 N N . LEU A 1 81 ? 7.448 -20.257 -20.342 1.00 79.62 81 LEU A N 1
ATOM 619 C CA . LEU A 1 81 ? 7.616 -18.825 -20.591 1.00 79.62 81 LEU A CA 1
ATOM 620 C C . LEU A 1 81 ? 8.286 -18.594 -21.945 1.00 79.62 81 LEU A C 1
ATOM 622 O O . LEU A 1 81 ? 9.308 -19.205 -22.249 1.00 79.62 81 LEU A O 1
ATOM 626 N N . ASP A 1 82 ? 7.755 -17.655 -22.728 1.00 84.25 82 ASP A N 1
ATOM 627 C CA . ASP A 1 82 ? 8.439 -17.214 -23.939 1.00 84.25 82 ASP A CA 1
ATOM 628 C C . ASP A 1 82 ? 9.743 -16.471 -23.594 1.00 84.25 82 ASP A C 1
ATOM 630 O O . ASP A 1 82 ? 9.868 -15.778 -22.575 1.00 84.25 82 ASP A O 1
ATOM 634 N N . PHE A 1 83 ? 10.723 -16.595 -24.484 1.00 80.00 83 PHE A N 1
ATOM 635 C CA . PHE A 1 83 ? 12.040 -15.987 -24.370 1.00 80.00 83 PHE A CA 1
ATOM 636 C C . PHE A 1 83 ? 11.970 -14.469 -24.196 1.00 80.00 83 PHE A C 1
ATOM 638 O O . PHE A 1 83 ? 12.741 -13.897 -23.418 1.00 80.00 83 PHE A O 1
ATOM 645 N N . THR A 1 84 ? 11.045 -13.811 -24.903 1.00 83.56 84 THR A N 1
ATOM 646 C CA . THR A 1 84 ? 10.877 -12.356 -24.829 1.00 83.56 84 THR A CA 1
ATOM 647 C C . THR A 1 84 ? 10.403 -11.925 -23.441 1.00 83.56 84 THR A C 1
ATOM 649 O O . THR A 1 84 ? 11.015 -11.048 -22.830 1.00 83.56 84 THR A O 1
ATOM 652 N N . THR A 1 85 ? 9.390 -12.601 -22.890 1.00 85.81 85 THR A N 1
ATOM 653 C CA . THR A 1 85 ? 8.841 -12.340 -21.552 1.00 85.81 85 THR A CA 1
ATOM 654 C C . THR A 1 85 ? 9.868 -12.604 -20.459 1.00 85.81 85 THR A C 1
ATOM 656 O O . THR A 1 85 ? 10.039 -11.788 -19.555 1.00 85.81 85 THR A O 1
ATOM 659 N N . HIS A 1 86 ? 10.598 -13.716 -20.552 1.00 84.31 86 HIS A N 1
ATOM 660 C CA . HIS A 1 86 ? 11.639 -14.040 -19.582 1.00 84.31 86 HIS A CA 1
ATOM 661 C C . HIS A 1 86 ? 12.751 -12.983 -19.571 1.00 84.31 86 HIS A C 1
ATOM 663 O O . HIS A 1 86 ? 13.174 -12.529 -18.507 1.00 84.31 86 HIS A O 1
ATOM 669 N N . LYS A 1 87 ? 13.202 -12.540 -20.751 1.00 83.38 87 LYS A N 1
ATOM 670 C CA . LYS A 1 87 ? 14.192 -11.465 -20.865 1.00 83.38 87 LYS A CA 1
ATOM 671 C C . LYS A 1 87 ? 13.678 -10.139 -20.329 1.00 83.38 87 LYS A C 1
ATOM 673 O O . LYS A 1 87 ? 14.422 -9.471 -19.623 1.00 83.38 87 LYS A O 1
ATOM 678 N N . LEU A 1 88 ? 12.435 -9.774 -20.635 1.00 84.75 88 LEU A N 1
ATOM 679 C CA . LEU A 1 88 ? 11.824 -8.552 -20.121 1.00 84.75 88 LEU A CA 1
ATOM 680 C C . LEU A 1 88 ? 11.790 -8.566 -18.588 1.00 84.75 88 LEU A C 1
ATOM 682 O O . LEU A 1 88 ? 12.282 -7.631 -17.964 1.00 84.75 88 LEU A O 1
ATOM 686 N N . ASN A 1 89 ? 11.297 -9.651 -17.986 1.00 84.12 89 ASN A N 1
ATOM 687 C CA . ASN A 1 89 ? 11.264 -9.810 -16.531 1.00 84.12 89 ASN A CA 1
ATOM 688 C C . ASN A 1 89 ? 12.671 -9.762 -15.929 1.00 84.12 89 ASN A C 1
ATOM 690 O O . ASN A 1 89 ? 12.879 -9.133 -14.898 1.00 84.12 89 ASN A O 1
ATOM 694 N N . LYS A 1 90 ? 13.654 -10.378 -16.591 1.00 84.00 90 LYS A N 1
ATOM 695 C CA . LYS A 1 90 ? 15.048 -10.331 -16.153 1.00 84.00 90 LYS A CA 1
ATOM 696 C C . LYS A 1 90 ? 15.621 -8.914 -16.192 1.00 84.00 90 LYS A C 1
ATOM 698 O O . LYS A 1 90 ? 16.171 -8.470 -15.197 1.00 84.00 90 LYS A O 1
ATOM 703 N N . ILE A 1 91 ? 15.456 -8.194 -17.301 1.00 84.62 91 ILE A N 1
ATOM 704 C CA . ILE A 1 91 ? 15.908 -6.800 -17.437 1.00 84.62 91 ILE A CA 1
ATOM 705 C C . ILE A 1 91 ? 15.232 -5.925 -16.379 1.00 84.62 91 ILE A C 1
ATOM 707 O O . ILE A 1 91 ? 15.868 -5.059 -15.786 1.00 84.62 91 ILE A O 1
ATOM 711 N N . MET A 1 92 ? 13.946 -6.159 -16.129 1.00 85.50 92 MET A N 1
ATOM 712 C CA . MET A 1 92 ? 13.180 -5.454 -15.113 1.00 85.50 92 MET A CA 1
ATOM 713 C C . MET A 1 92 ? 13.772 -5.675 -13.710 1.00 85.50 92 MET A C 1
ATOM 715 O O . MET A 1 92 ? 14.031 -4.703 -13.004 1.00 85.50 9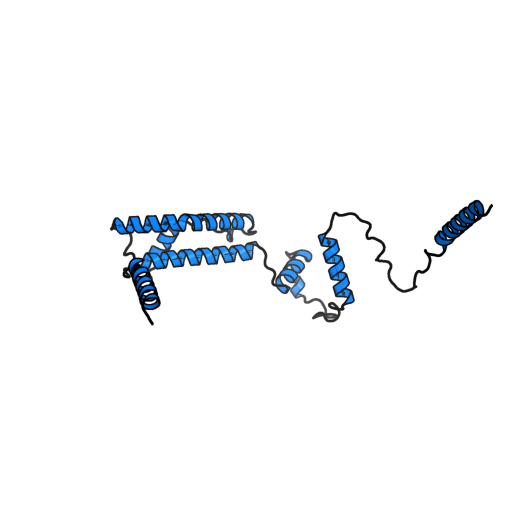2 MET A O 1
ATOM 719 N N . LEU A 1 93 ? 14.069 -6.929 -13.349 1.00 84.00 93 LEU A N 1
ATOM 720 C CA . LEU A 1 93 ? 14.699 -7.296 -12.076 1.00 84.00 93 LEU A CA 1
ATOM 721 C C . LEU A 1 93 ? 16.128 -6.755 -11.939 1.00 84.00 93 LEU A C 1
ATOM 723 O O . LEU A 1 93 ? 16.463 -6.204 -10.894 1.00 84.00 93 LEU A O 1
ATOM 727 N N . ASP A 1 94 ? 16.946 -6.873 -12.988 1.00 83.00 94 ASP A N 1
ATOM 728 C CA . ASP A 1 94 ? 18.343 -6.418 -12.999 1.00 83.00 94 ASP A CA 1
ATOM 729 C C . ASP A 1 94 ? 18.434 -4.889 -12.800 1.00 83.00 94 ASP A C 1
ATOM 731 O O . ASP A 1 94 ? 19.364 -4.401 -12.161 1.00 83.00 94 ASP A O 1
ATOM 735 N N . ASN A 1 95 ? 17.437 -4.134 -13.281 1.00 85.50 95 ASN A N 1
ATOM 736 C CA . ASN A 1 95 ? 17.322 -2.685 -13.073 1.00 85.50 95 ASN A CA 1
ATOM 737 C C . ASN A 1 95 ? 16.586 -2.295 -11.776 1.00 85.50 95 ASN A C 1
ATOM 739 O O . ASN A 1 95 ? 16.386 -1.108 -11.521 1.00 85.50 95 ASN A O 1
ATOM 743 N N . GLY A 1 96 ? 16.133 -3.263 -10.972 1.00 84.94 96 GLY A N 1
ATOM 744 C CA . GLY A 1 96 ? 15.348 -3.007 -9.759 1.00 84.94 96 GLY A CA 1
ATOM 745 C C . GLY A 1 96 ? 13.964 -2.401 -10.020 1.00 84.94 96 GLY A C 1
ATOM 746 O O . GLY A 1 96 ? 13.351 -1.846 -9.107 1.00 84.94 96 GLY A O 1
ATOM 747 N N . PHE A 1 97 ? 13.455 -2.487 -11.250 1.00 85.62 97 PHE A N 1
ATOM 748 C CA . PHE A 1 97 ? 12.115 -2.019 -11.579 1.00 85.62 97 PHE A CA 1
ATOM 749 C C . PHE A 1 97 ? 11.090 -3.045 -11.096 1.00 85.62 97 PHE A C 1
ATOM 751 O O . PHE A 1 97 ? 11.250 -4.249 -11.285 1.00 85.62 97 PHE A O 1
ATOM 758 N N . THR A 1 98 ? 10.013 -2.576 -10.473 1.00 83.62 98 THR A N 1
ATOM 759 C CA . THR A 1 98 ? 8.921 -3.440 -10.016 1.00 83.62 98 THR A CA 1
ATOM 760 C C . THR A 1 98 ? 7.615 -3.009 -10.678 1.00 83.62 98 THR A C 1
ATOM 762 O O . THR A 1 98 ? 7.370 -1.809 -10.811 1.00 83.62 98 THR A O 1
ATOM 765 N N . PRO A 1 99 ? 6.768 -3.956 -11.122 1.00 85.62 99 PRO A N 1
ATOM 766 C CA . PRO A 1 99 ? 5.438 -3.633 -11.619 1.00 85.62 99 PRO A CA 1
ATOM 767 C C . PRO A 1 99 ? 4.623 -2.816 -10.610 1.00 85.62 99 PRO A C 1
ATOM 769 O O . PRO A 1 99 ? 4.684 -3.066 -9.406 1.00 85.62 99 PRO A O 1
ATOM 772 N N . GLU A 1 100 ? 3.787 -1.907 -11.115 1.00 86.75 100 GLU A N 1
ATOM 773 C CA . GLU A 1 100 ? 2.954 -1.006 -10.301 1.00 86.75 100 GLU A CA 1
ATOM 774 C C . GLU A 1 100 ? 2.128 -1.755 -9.243 1.00 86.75 100 GLU A C 1
ATOM 776 O O . GLU A 1 100 ? 2.051 -1.327 -8.093 1.00 86.75 100 GLU A O 1
ATOM 781 N N . TRP A 1 101 ? 1.553 -2.910 -9.594 1.00 88.88 101 TRP A N 1
ATOM 782 C CA . TRP A 1 101 ? 0.749 -3.700 -8.660 1.00 88.88 101 TRP A CA 1
ATOM 783 C C . TRP A 1 101 ? 1.566 -4.245 -7.482 1.00 88.88 101 TRP A C 1
ATOM 785 O O . TRP A 1 101 ? 1.019 -4.370 -6.389 1.00 88.88 101 TRP A O 1
ATOM 795 N N . ILE A 1 102 ? 2.866 -4.530 -7.653 1.00 88.88 102 ILE A N 1
ATOM 796 C CA . ILE A 1 102 ? 3.730 -4.957 -6.541 1.00 88.88 102 ILE A CA 1
ATOM 797 C C . ILE A 1 102 ? 3.867 -3.812 -5.544 1.00 88.88 102 ILE A C 1
ATOM 799 O O . ILE A 1 102 ? 3.679 -4.028 -4.344 1.00 88.88 102 ILE A O 1
ATOM 803 N N . MET A 1 103 ? 4.135 -2.605 -6.041 1.00 89.75 103 MET A N 1
ATOM 804 C CA . MET A 1 103 ? 4.239 -1.402 -5.219 1.00 89.75 103 MET A CA 1
ATOM 805 C C . MET A 1 103 ? 2.913 -1.118 -4.502 1.00 89.75 103 MET A C 1
ATOM 807 O O . MET A 1 103 ? 2.889 -1.074 -3.277 1.00 89.75 103 MET A O 1
ATOM 811 N N . MET A 1 104 ? 1.785 -1.119 -5.220 1.00 90.75 104 MET A N 1
ATOM 812 C CA . MET A 1 104 ? 0.462 -0.968 -4.599 1.00 90.75 104 MET A CA 1
ATOM 813 C C . MET A 1 104 ? 0.167 -2.051 -3.555 1.00 90.75 104 MET A C 1
ATOM 815 O O . MET A 1 104 ? -0.398 -1.751 -2.510 1.00 90.75 104 MET A O 1
ATOM 819 N N . SER A 1 105 ? 0.570 -3.307 -3.779 1.00 91.56 105 SER A N 1
ATOM 820 C CA . SER A 1 105 ? 0.382 -4.374 -2.785 1.00 91.56 105 SER A CA 1
ATOM 821 C C . SER A 1 105 ? 1.142 -4.108 -1.484 1.00 91.56 105 SER A C 1
ATOM 823 O O . SER A 1 105 ? 0.721 -4.551 -0.413 1.00 91.56 105 SER A O 1
ATOM 825 N N . ARG A 1 106 ? 2.297 -3.441 -1.578 1.00 91.62 106 ARG A N 1
ATOM 826 C CA . ARG A 1 106 ? 3.099 -3.040 -0.429 1.00 91.62 106 ARG A CA 1
ATOM 827 C C . ARG A 1 106 ? 2.417 -1.880 0.284 1.00 91.62 106 ARG A C 1
ATOM 829 O O . ARG A 1 106 ? 2.191 -1.994 1.484 1.00 91.62 106 ARG A O 1
ATOM 836 N N . ASP A 1 107 ? 1.996 -0.864 -0.459 1.00 92.12 107 ASP A N 1
ATOM 837 C CA . ASP A 1 107 ? 1.312 0.313 0.080 1.00 92.12 107 ASP A CA 1
ATOM 838 C C . ASP A 1 107 ? 0.015 -0.072 0.813 1.00 92.12 107 ASP A C 1
ATOM 840 O O . ASP A 1 107 ? -0.219 0.373 1.934 1.00 92.12 107 ASP A O 1
ATOM 844 N N . ILE A 1 108 ? -0.796 -0.980 0.245 1.00 93.12 108 ILE A N 1
ATOM 845 C CA . ILE A 1 108 ? -1.997 -1.525 0.914 1.00 93.12 108 ILE A CA 1
ATOM 846 C C . ILE A 1 108 ? -1.614 -2.178 2.239 1.00 93.12 108 ILE A C 1
ATOM 848 O O . ILE A 1 108 ? -2.263 -1.950 3.259 1.00 93.12 108 ILE A O 1
ATOM 852 N N . ARG A 1 109 ? -0.577 -3.023 2.236 1.00 92.75 109 ARG A N 1
ATOM 853 C CA . ARG A 1 109 ? -0.147 -3.738 3.440 1.00 92.75 109 ARG A CA 1
ATOM 854 C C . ARG A 1 109 ? 0.340 -2.771 4.511 1.00 92.75 109 ARG A C 1
ATOM 856 O O . ARG A 1 109 ? -0.053 -2.938 5.662 1.00 92.75 109 ARG A O 1
ATOM 863 N N . GLU A 1 110 ? 1.140 -1.777 4.146 1.00 93.75 110 GLU A N 1
ATOM 864 C CA . GLU A 1 110 ? 1.623 -0.741 5.063 1.00 93.75 110 GLU A CA 1
ATOM 865 C C . GLU A 1 110 ? 0.450 0.066 5.641 1.00 93.75 110 GLU A C 1
ATOM 867 O O . GLU A 1 110 ? 0.294 0.112 6.862 1.00 93.75 110 GLU A O 1
ATOM 872 N N . ALA A 1 111 ? -0.465 0.557 4.802 1.00 91.50 111 ALA A N 1
ATOM 873 C CA . ALA A 1 111 ? -1.624 1.329 5.249 1.00 91.50 111 ALA A CA 1
ATOM 874 C C . ALA A 1 111 ? -2.573 0.518 6.159 1.00 91.50 111 ALA A C 1
ATOM 876 O O . ALA A 1 111 ? -3.076 1.023 7.164 1.00 91.50 111 ALA A O 1
ATOM 877 N N . VAL A 1 112 ? -2.779 -0.775 5.875 1.00 90.75 112 VAL A N 1
ATOM 878 C CA . VAL A 1 112 ? -3.544 -1.669 6.764 1.00 90.75 112 VAL A CA 1
ATOM 879 C C . VAL A 1 112 ? -2.838 -1.848 8.111 1.00 90.75 112 VAL A C 1
ATOM 881 O O . VAL A 1 112 ? -3.505 -1.907 9.147 1.00 90.75 112 VAL A O 1
ATOM 884 N N . GLN A 1 113 ? -1.506 -1.951 8.135 1.00 90.75 113 GLN A N 1
ATOM 885 C CA . GLN A 1 113 ? -0.756 -2.050 9.391 1.00 90.75 113 GLN A CA 1
ATOM 886 C C . GLN A 1 113 ? -0.838 -0.757 10.202 1.00 90.75 113 GLN A C 1
ATOM 888 O O . GLN A 1 113 ? -1.062 -0.826 11.411 1.00 90.75 113 GLN A O 1
ATOM 893 N N . GLU A 1 114 ? -0.721 0.405 9.564 1.00 91.38 114 GLU A N 1
ATOM 894 C CA . GLU A 1 114 ? -0.888 1.703 10.224 1.00 91.38 114 GLU A CA 1
ATOM 895 C C . GLU A 1 114 ? -2.279 1.846 10.843 1.00 91.38 114 GLU A C 1
ATOM 897 O O . GLU A 1 114 ? -2.399 2.178 12.026 1.00 91.38 114 GLU A O 1
ATOM 902 N N . LEU A 1 115 ? -3.325 1.492 10.092 1.00 89.25 115 LEU A N 1
ATOM 903 C CA . LEU A 1 115 ? -4.700 1.512 10.584 1.00 89.25 115 LEU A CA 1
ATOM 904 C C . LEU A 1 115 ? -4.875 0.583 11.796 1.00 89.25 115 LEU A C 1
ATOM 906 O O . LEU A 1 115 ? -5.449 0.970 12.815 1.00 89.25 115 LEU A O 1
ATOM 910 N N . LYS A 1 116 ? -4.310 -0.630 11.743 1.00 88.06 116 LYS A N 1
ATOM 911 C CA . LYS A 1 116 ? -4.307 -1.558 12.887 1.00 88.06 116 LYS A CA 1
ATOM 912 C C . LYS A 1 116 ? -3.573 -0.980 14.094 1.00 88.06 116 LYS A C 1
ATOM 914 O O . LYS A 1 116 ? -4.035 -1.151 15.220 1.00 88.06 116 LYS A O 1
ATOM 919 N N . GLN A 1 117 ? -2.446 -0.300 13.895 1.00 88.12 117 GLN A N 1
ATOM 920 C CA . GLN A 1 117 ? -1.707 0.339 14.985 1.00 88.12 117 GLN A CA 1
ATOM 921 C C . GLN A 1 117 ? -2.500 1.483 15.622 1.00 88.12 117 GLN A C 1
ATOM 923 O O . GLN A 1 117 ? -2.505 1.597 16.847 1.00 88.12 117 GLN A O 1
ATOM 928 N N . GLN A 1 118 ? -3.186 2.305 14.827 1.00 86.94 118 GLN A N 1
ATOM 929 C CA . GLN A 1 118 ? -4.055 3.370 15.333 1.00 86.94 118 GLN A CA 1
ATOM 930 C C . GLN A 1 118 ? -5.203 2.797 16.169 1.00 86.94 118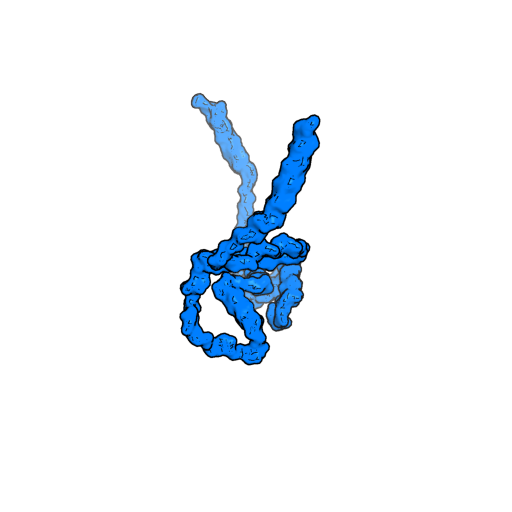 GLN A C 1
ATOM 932 O O . GLN A 1 118 ? -5.392 3.219 17.308 1.00 86.94 118 GLN A O 1
ATOM 937 N N . ILE A 1 119 ? -5.883 1.760 15.667 1.00 85.81 119 ILE A N 1
ATOM 938 C CA . ILE A 1 119 ? -6.946 1.070 16.412 1.00 85.81 119 ILE A CA 1
ATOM 939 C C . ILE A 1 119 ? -6.394 0.454 17.706 1.00 85.81 119 ILE A C 1
ATOM 941 O O . ILE A 1 119 ? -7.021 0.568 18.755 1.00 85.81 119 ILE A O 1
ATOM 945 N N . ARG A 1 120 ? -5.203 -0.163 17.678 1.00 83.94 120 ARG A N 1
ATOM 946 C CA . ARG A 1 120 ? -4.554 -0.706 18.887 1.00 83.94 120 ARG A CA 1
ATOM 947 C C . ARG A 1 120 ? -4.238 0.378 19.922 1.00 83.94 120 ARG A C 1
ATOM 949 O O . ARG A 1 120 ? -4.434 0.134 21.110 1.00 83.94 120 ARG A O 1
ATOM 956 N N . LYS A 1 121 ? -3.767 1.555 19.491 1.00 82.06 121 LYS A N 1
ATOM 957 C CA . LYS A 1 121 ? -3.506 2.700 20.381 1.00 82.06 121 LYS A CA 1
ATOM 958 C C . LYS A 1 121 ? -4.794 3.193 21.022 1.00 82.06 121 LYS A C 1
ATOM 960 O O . LYS A 1 121 ? -4.850 3.292 22.243 1.00 82.06 121 LYS A O 1
ATOM 965 N N . GLU A 1 122 ? -5.825 3.435 20.221 1.00 78.88 122 GLU A N 1
ATOM 966 C CA . GLU A 1 122 ? -7.106 3.915 20.737 1.00 78.88 122 GLU A CA 1
ATOM 967 C C . GLU A 1 122 ? -7.730 2.894 21.697 1.00 78.88 122 GLU A C 1
ATOM 969 O O . GLU A 1 122 ? -8.226 3.228 22.771 1.00 78.88 122 GLU A O 1
ATOM 974 N N . ARG A 1 123 ? -7.590 1.610 21.368 1.00 73.81 123 ARG A N 1
ATOM 975 C CA . ARG A 1 123 ? -8.076 0.518 22.201 1.00 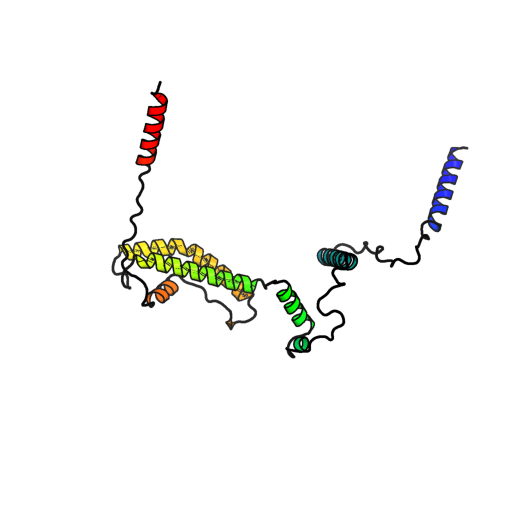73.81 123 ARG A CA 1
ATOM 976 C C . ARG A 1 123 ? -7.358 0.376 23.535 1.00 73.81 123 ARG A C 1
ATOM 978 O O . ARG A 1 123 ? -7.976 -0.101 24.480 1.00 73.81 123 ARG A O 1
ATOM 985 N N . SER A 1 124 ? -6.106 0.809 23.650 1.00 73.44 124 SER A N 1
ATOM 986 C CA . SER A 1 124 ? -5.408 0.799 24.938 1.00 73.44 124 SER A CA 1
ATOM 987 C C . SER A 1 124 ? -6.155 1.603 26.015 1.00 73.44 124 SER A C 1
ATOM 989 O O . SER A 1 124 ? -6.069 1.274 27.196 1.00 73.44 124 SER A O 1
ATOM 991 N N . PHE A 1 125 ? -6.959 2.591 25.602 1.00 70.75 125 PHE A N 1
ATOM 992 C CA . PHE A 1 125 ? -7.785 3.425 26.477 1.00 70.75 125 PHE A CA 1
ATOM 993 C C . PHE A 1 125 ? -9.142 2.808 26.841 1.00 70.75 125 PHE A C 1
ATOM 995 O O . PHE A 1 125 ? -9.812 3.309 27.745 1.00 70.75 125 PHE A O 1
ATOM 1002 N N . TYR A 1 126 ? -9.562 1.747 26.150 1.00 71.44 126 TYR A N 1
ATOM 1003 C CA . TYR A 1 126 ? -10.843 1.082 26.373 1.00 71.44 126 TYR A CA 1
ATOM 1004 C C . TYR A 1 126 ? -10.673 -0.241 27.137 1.00 71.44 126 TYR A C 1
ATOM 1006 O O . TYR A 1 126 ? -9.597 -0.845 27.165 1.00 71.44 126 TYR A O 1
ATOM 1014 N N . GLY A 1 127 ? -11.755 -0.661 27.795 1.00 66.19 127 GLY A N 1
ATOM 1015 C CA . GLY A 1 127 ? -11.820 -1.905 28.560 1.00 66.19 127 GLY A CA 1
ATOM 1016 C C . GLY A 1 127 ? -12.234 -3.110 27.715 1.00 66.19 127 GLY A C 1
ATOM 1017 O O . GLY A 1 127 ? -11.983 -3.173 26.509 1.00 66.19 127 GLY A O 1
ATOM 1018 N N . ASP A 1 128 ? -12.861 -4.087 28.366 1.00 65.38 128 ASP A N 1
ATOM 1019 C CA . ASP A 1 128 ? -13.345 -5.304 27.715 1.00 65.38 128 ASP A CA 1
ATOM 1020 C C . ASP A 1 128 ? -14.534 -5.026 26.779 1.00 65.38 128 ASP A C 1
ATOM 1022 O O . ASP A 1 128 ? -15.298 -4.081 26.968 1.00 65.38 128 ASP A O 1
ATOM 1026 N N . TRP A 1 129 ? -14.666 -5.847 25.733 1.00 59.97 129 TRP A N 1
ATOM 1027 C CA . TRP A 1 129 ? -15.752 -5.764 24.753 1.00 59.97 129 TRP A CA 1
ATOM 1028 C C . TRP A 1 129 ? -16.883 -6.732 25.143 1.00 59.97 129 TRP A C 1
ATOM 1030 O O . TRP A 1 129 ? -16.568 -7.859 25.534 1.00 59.97 129 TRP A O 1
ATOM 1040 N N . PRO A 1 130 ? -18.174 -6.379 24.993 1.00 63.12 130 PRO A N 1
ATOM 1041 C CA . PRO A 1 130 ? -18.723 -5.143 24.426 1.00 63.12 130 PRO A CA 1
ATOM 1042 C C . PRO A 1 130 ? -18.575 -3.935 25.358 1.00 63.12 130 PRO A C 1
ATOM 1044 O O . PRO A 1 130 ? -18.647 -4.066 26.574 1.00 63.12 130 PRO A O 1
ATOM 1047 N N . LEU A 1 131 ? -18.388 -2.748 24.771 1.00 65.94 131 LEU A N 1
ATOM 1048 C CA . LEU A 1 131 ? -18.302 -1.490 25.518 1.00 65.94 131 LEU A CA 1
ATOM 1049 C C . LEU A 1 131 ? -19.625 -1.247 26.258 1.00 65.94 131 LEU A C 1
ATOM 1051 O O . LEU A 1 131 ? -20.622 -0.882 25.637 1.00 65.94 131 LEU A O 1
ATOM 1055 N N . THR A 1 132 ? -19.642 -1.441 27.575 1.00 67.44 132 THR A N 1
ATOM 1056 C CA . THR A 1 132 ? -20.846 -1.264 28.407 1.00 67.44 132 THR A CA 1
ATOM 1057 C C . THR A 1 132 ? -21.170 0.212 28.661 1.00 67.44 132 THR A C 1
ATOM 1059 O O . THR A 1 132 ? -22.313 0.563 28.937 1.00 67.44 132 THR A O 1
ATOM 1062 N N . ASN A 1 133 ? -20.168 1.091 28.557 1.00 76.06 133 ASN A N 1
ATOM 1063 C CA . ASN A 1 133 ? -20.299 2.514 28.861 1.00 76.06 133 ASN A CA 1
ATOM 1064 C C . ASN A 1 133 ? -20.695 3.321 27.615 1.00 76.06 133 ASN A C 1
ATOM 1066 O O . ASN A 1 133 ? -19.965 3.328 26.621 1.00 76.06 133 ASN A O 1
ATOM 1070 N N . SER A 1 134 ? -21.795 4.076 27.708 1.00 76.19 134 SER A N 1
ATOM 1071 C CA . SER A 1 134 ? -22.284 4.964 26.638 1.00 76.19 134 SER A CA 1
ATOM 1072 C C . SER A 1 134 ? -21.220 5.970 26.172 1.00 76.19 134 SER A C 1
ATOM 1074 O O . SER A 1 134 ? -21.061 6.198 24.974 1.00 76.19 134 SER A O 1
ATOM 1076 N N . ASP A 1 135 ? -20.424 6.513 27.096 1.00 77.31 135 ASP A N 1
ATOM 1077 C CA . ASP A 1 135 ? -19.360 7.476 26.774 1.00 77.31 135 ASP A CA 1
ATOM 1078 C C . ASP A 1 135 ? -18.237 6.854 25.930 1.00 77.31 135 ASP A C 1
ATOM 1080 O O . ASP A 1 135 ? -17.664 7.504 25.053 1.00 77.31 135 ASP A O 1
ATOM 1084 N N . GLN A 1 136 ? -17.928 5.573 26.159 1.00 75.69 136 GLN A N 1
ATOM 1085 C CA . GLN A 1 136 ? -16.911 4.856 25.386 1.00 75.69 136 GLN A CA 1
ATOM 1086 C C . GLN A 1 136 ? -17.413 4.534 23.977 1.00 75.69 136 GLN A C 1
ATOM 1088 O O . GLN A 1 136 ? -16.641 4.633 23.025 1.00 75.69 136 GLN A O 1
ATOM 1093 N N . GLN A 1 137 ? -18.703 4.214 23.831 1.00 77.75 137 GLN A N 1
ATOM 1094 C CA . GLN A 1 137 ? -19.331 4.015 22.524 1.00 77.75 137 GLN A CA 1
ATOM 1095 C C . GLN A 1 137 ? -19.349 5.309 21.702 1.00 77.75 137 GLN A C 1
ATOM 1097 O O . GLN A 1 137 ? -18.965 5.288 20.535 1.00 77.75 137 GLN A O 1
ATOM 1102 N N . ALA A 1 138 ? -19.716 6.443 22.310 1.00 81.06 138 ALA A N 1
ATOM 1103 C CA . ALA A 1 138 ? -19.691 7.744 21.640 1.00 81.06 138 ALA A CA 1
ATOM 1104 C C . ALA A 1 138 ? -18.265 8.141 21.213 1.00 81.06 138 ALA A C 1
ATOM 1106 O O . ALA A 1 138 ? -18.045 8.595 20.089 1.00 81.06 138 ALA A O 1
ATOM 1107 N N . ALA A 1 139 ? -17.271 7.901 22.076 1.00 81.38 139 ALA A N 1
ATOM 1108 C CA . ALA A 1 139 ? -15.871 8.134 21.739 1.00 81.38 139 ALA A CA 1
ATOM 1109 C C . ALA A 1 139 ? -15.401 7.236 20.578 1.00 81.38 139 ALA A C 1
ATOM 1111 O O . ALA A 1 139 ? -14.757 7.730 19.652 1.00 81.38 139 ALA A O 1
ATOM 1112 N N . TRP A 1 140 ? -15.776 5.953 20.575 1.00 82.12 140 TRP A N 1
ATOM 1113 C CA . TRP A 1 140 ? -15.473 5.036 19.473 1.00 82.12 140 TRP A CA 1
ATOM 1114 C C . TRP A 1 140 ? -16.136 5.466 18.161 1.00 82.12 140 TRP A C 1
ATOM 1116 O O . TRP A 1 140 ? -15.488 5.444 17.122 1.00 82.12 140 TRP A O 1
ATOM 1126 N N . GLN A 1 141 ? -17.392 5.917 18.194 1.00 83.81 141 GLN A N 1
ATOM 1127 C CA . GLN A 1 141 ? -18.073 6.439 17.006 1.00 83.81 141 GLN A CA 1
ATOM 1128 C C . GLN A 1 141 ? -17.360 7.667 16.436 1.00 83.81 141 GLN A C 1
ATOM 1130 O O . GLN A 1 141 ? -17.172 7.752 15.225 1.00 83.81 141 GLN A O 1
ATOM 1135 N N . SER A 1 142 ? -16.904 8.585 17.293 1.00 84.69 142 SER A N 1
ATOM 1136 C CA . SER A 1 142 ? -16.144 9.758 16.842 1.00 84.69 142 SER A CA 1
ATOM 1137 C C . SER A 1 142 ? -14.801 9.375 16.205 1.00 84.69 142 SER A C 1
ATOM 1139 O O . SER A 1 142 ? -14.413 9.935 15.181 1.00 84.69 142 SER A O 1
ATOM 1141 N N . PHE A 1 143 ? -14.125 8.361 16.757 1.00 85.50 143 PHE A N 1
ATOM 1142 C CA . PHE A 1 143 ? -12.912 7.789 16.179 1.00 85.50 143 PHE A CA 1
ATOM 1143 C C . PHE A 1 143 ? -13.205 7.110 14.833 1.00 85.50 143 PHE A C 1
ATOM 1145 O O . PHE A 1 143 ? -12.498 7.336 13.855 1.00 85.50 143 PHE A O 1
ATOM 1152 N N . ALA A 1 144 ? -14.281 6.325 14.753 1.00 86.44 144 ALA A N 1
ATOM 1153 C CA . ALA A 1 144 ? -14.677 5.641 13.530 1.00 86.44 144 ALA A CA 1
ATOM 1154 C C . ALA A 1 144 ? -14.988 6.629 12.397 1.00 86.44 144 ALA A C 1
ATOM 1156 O O . ALA A 1 144 ? -14.521 6.423 11.283 1.00 86.44 144 ALA A O 1
ATOM 1157 N N . GLN A 1 145 ? -15.690 7.727 12.692 1.00 87.19 145 GLN A N 1
ATOM 1158 C CA . GLN A 1 145 ? -15.969 8.792 11.723 1.00 87.19 145 GLN A CA 1
ATOM 1159 C C . GLN A 1 145 ? -14.690 9.469 11.218 1.00 87.19 145 GLN A C 1
ATOM 1161 O O . GLN A 1 145 ? -14.555 9.711 10.022 1.00 87.19 145 GLN A O 1
ATOM 1166 N N . LEU A 1 146 ? -13.724 9.736 12.104 1.00 88.19 146 LEU A N 1
ATOM 1167 C CA . LEU A 1 146 ? -12.444 10.334 11.714 1.00 88.19 146 LEU A CA 1
ATOM 1168 C C . LEU A 1 146 ? -11.651 9.430 10.755 1.00 88.19 146 LEU A C 1
ATOM 1170 O O . LEU A 1 146 ? -11.029 9.913 9.812 1.00 88.19 146 LEU A O 1
ATOM 1174 N N . HIS A 1 147 ? -11.676 8.118 10.991 1.00 88.38 147 HIS A N 1
ATOM 1175 C CA . HIS A 1 147 ? -10.933 7.139 10.195 1.00 88.38 147 HIS A CA 1
ATOM 1176 C C . HIS A 1 147 ? -11.722 6.585 8.996 1.00 88.38 147 HIS A C 1
ATOM 1178 O O . HIS A 1 147 ? -11.161 5.850 8.180 1.00 88.38 147 HIS A O 1
ATOM 1184 N N . GLU A 1 148 ? -13.000 6.939 8.844 1.00 89.44 148 GLU A N 1
ATOM 1185 C CA . GLU A 1 148 ? -13.859 6.467 7.753 1.00 89.44 148 GLU A CA 1
ATOM 1186 C C . GLU A 1 148 ? -13.333 6.908 6.382 1.00 89.44 148 GLU A C 1
ATOM 1188 O O . GLU A 1 148 ? -13.281 6.105 5.446 1.00 89.44 148 GLU A O 1
ATOM 1193 N N . GLU A 1 149 ? -12.881 8.159 6.266 1.00 89.75 149 GLU A N 1
ATOM 1194 C CA . GLU A 1 149 ? -12.313 8.689 5.024 1.00 89.75 149 GLU A CA 1
ATOM 1195 C C . GLU A 1 149 ? -11.041 7.931 4.621 1.00 89.75 149 GLU A C 1
ATOM 1197 O O . GLU A 1 149 ? -10.926 7.481 3.479 1.00 89.75 149 GLU A O 1
ATOM 1202 N N . GLN A 1 150 ? -10.146 7.670 5.578 1.00 89.38 150 GLN A N 1
ATOM 1203 C CA . GLN A 1 150 ? -8.921 6.898 5.345 1.00 89.38 150 GLN A CA 1
ATOM 1204 C C . GLN A 1 150 ? -9.226 5.469 4.881 1.00 89.38 150 GLN A C 1
ATOM 1206 O O . GLN A 1 150 ? -8.618 4.964 3.936 1.00 89.38 150 GLN A O 1
ATOM 1211 N N . VAL A 1 151 ? -10.212 4.811 5.500 1.00 91.81 151 VAL A N 1
ATOM 1212 C CA . VAL A 1 151 ? -10.655 3.472 5.083 1.00 91.81 151 VAL A CA 1
ATOM 1213 C C . VAL A 1 151 ? -11.276 3.508 3.688 1.00 91.81 151 VAL A C 1
ATOM 1215 O O . VAL A 1 151 ? -11.072 2.587 2.895 1.00 91.81 151 VAL A O 1
ATOM 1218 N N . ARG A 1 152 ? -12.007 4.573 3.346 1.00 92.88 152 ARG A N 1
ATOM 1219 C CA . ARG A 1 152 ? -12.589 4.753 2.014 1.00 92.88 152 ARG A CA 1
ATOM 1220 C C . ARG A 1 152 ? -11.513 4.905 0.941 1.00 92.88 152 ARG A C 1
ATOM 1222 O O . ARG A 1 152 ? -11.646 4.303 -0.123 1.00 92.88 152 ARG A O 1
ATOM 1229 N N . GLU A 1 153 ? -10.465 5.678 1.201 1.00 92.62 153 GLU A N 1
ATOM 1230 C CA . GLU A 1 153 ? -9.322 5.819 0.292 1.00 92.62 153 GLU A CA 1
ATOM 1231 C C . GLU A 1 153 ? -8.562 4.503 0.125 1.00 92.62 153 GLU A C 1
ATOM 1233 O O . GLU A 1 153 ? -8.333 4.060 -1.003 1.00 92.62 153 GLU A O 1
ATOM 1238 N N . LEU A 1 154 ? -8.276 3.818 1.233 1.00 93.00 154 LEU A N 1
ATOM 1239 C CA . LEU A 1 154 ? -7.642 2.502 1.232 1.00 93.00 154 LEU A CA 1
ATOM 1240 C C . LEU A 1 154 ? -8.459 1.483 0.424 1.00 93.00 154 LEU A C 1
ATOM 1242 O O . LEU A 1 154 ? -7.906 0.728 -0.373 1.00 93.00 154 LEU A O 1
ATOM 1246 N N . ASN A 1 155 ? -9.786 1.506 0.555 1.00 93.94 155 ASN A N 1
ATOM 1247 C CA . ASN A 1 155 ? -10.679 0.640 -0.210 1.00 93.94 155 ASN A CA 1
ATOM 1248 C C . ASN A 1 155 ? -10.673 0.947 -1.714 1.00 93.94 155 ASN A C 1
ATOM 1250 O O . ASN A 1 155 ? -10.737 0.013 -2.510 1.00 93.94 155 ASN A O 1
ATOM 1254 N N . LYS A 1 156 ? -10.550 2.216 -2.126 1.00 93.81 156 LYS A N 1
ATOM 1255 C CA . LYS A 1 156 ? -10.367 2.565 -3.549 1.00 93.81 156 LYS A CA 1
ATOM 1256 C C . LYS A 1 156 ? -9.038 2.032 -4.089 1.00 93.81 156 LYS A C 1
ATOM 1258 O O . LYS A 1 156 ? -8.974 1.576 -5.228 1.00 93.81 156 LYS A O 1
ATOM 1263 N N . LEU A 1 157 ? -7.983 2.084 -3.278 1.00 92.00 157 LEU A N 1
ATOM 1264 C CA . LEU A 1 157 ? -6.663 1.584 -3.657 1.00 92.00 157 LEU A CA 1
ATOM 1265 C C . LEU A 1 157 ? -6.665 0.051 -3.776 1.00 92.00 157 LEU A C 1
ATOM 1267 O O . LEU A 1 157 ? -6.133 -0.486 -4.7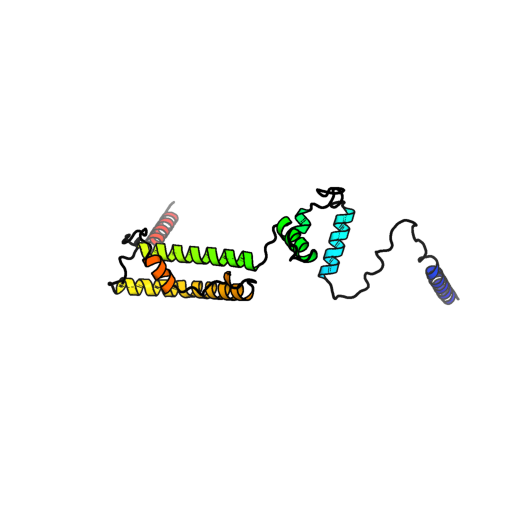48 1.00 92.00 157 LEU A O 1
ATOM 1271 N N . ILE A 1 158 ? -7.353 -0.641 -2.862 1.00 93.44 158 ILE A N 1
ATOM 1272 C CA . ILE A 1 158 ? -7.629 -2.083 -2.955 1.00 93.44 158 ILE A CA 1
ATOM 1273 C C . ILE A 1 158 ? -8.385 -2.420 -4.241 1.00 93.44 158 ILE A C 1
ATOM 1275 O O . ILE A 1 158 ? -7.998 -3.355 -4.936 1.00 93.44 158 ILE A O 1
ATOM 1279 N N . ASP A 1 159 ? -9.419 -1.654 -4.595 1.00 92.94 159 ASP A N 1
ATOM 1280 C CA . ASP A 1 159 ? -10.173 -1.892 -5.828 1.00 92.94 159 ASP A CA 1
ATOM 1281 C C . ASP A 1 159 ? -9.283 -1.753 -7.063 1.00 92.94 159 ASP A C 1
ATOM 1283 O O . ASP A 1 159 ? -9.260 -2.642 -7.911 1.00 92.94 159 ASP A O 1
ATOM 1287 N N . LYS A 1 160 ? -8.496 -0.671 -7.144 1.00 92.25 160 LYS A N 1
ATOM 1288 C CA . LYS A 1 160 ? -7.549 -0.468 -8.246 1.00 92.25 160 LYS A CA 1
ATOM 1289 C C . LYS A 1 160 ? -6.534 -1.615 -8.316 1.00 92.25 160 LYS A C 1
ATOM 1291 O O . LYS A 1 160 ? -6.243 -2.096 -9.406 1.00 92.25 160 LYS A O 1
ATOM 1296 N N . TYR A 1 161 ? -6.031 -2.091 -7.179 1.00 93.62 161 TYR A N 1
ATOM 1297 C CA . TYR A 1 161 ? -5.115 -3.230 -7.139 1.00 93.62 161 TYR A CA 1
ATOM 1298 C C . TYR A 1 161 ? -5.783 -4.515 -7.638 1.00 93.62 161 TYR A C 1
ATOM 1300 O O . TYR A 1 161 ? -5.225 -5.202 -8.491 1.00 93.62 161 TYR A O 1
ATOM 1308 N N . ASN A 1 162 ? -6.996 -4.812 -7.171 1.00 92.06 162 ASN A N 1
ATOM 1309 C CA . ASN A 1 162 ? -7.736 -6.014 -7.552 1.00 92.06 162 ASN A CA 1
ATOM 1310 C C . ASN A 1 162 ? -8.061 -6.063 -9.051 1.00 92.06 162 ASN A C 1
ATOM 1312 O O . ASN A 1 162 ? -8.172 -7.155 -9.604 1.00 92.06 162 ASN A O 1
ATOM 1316 N N . LEU A 1 163 ? -8.188 -4.901 -9.702 1.00 90.12 163 LEU A N 1
ATOM 1317 C CA . LEU A 1 163 ? -8.375 -4.791 -11.152 1.00 90.12 163 LEU A CA 1
ATOM 1318 C C . LEU A 1 163 ? -7.096 -5.058 -11.958 1.00 90.12 163 LEU A C 1
ATOM 1320 O O . LEU A 1 163 ? -7.187 -5.450 -13.117 1.00 90.12 163 LEU A O 1
ATOM 1324 N N . ILE A 1 164 ? -5.918 -4.820 -11.376 1.00 88.62 164 ILE A N 1
ATOM 1325 C CA . ILE A 1 164 ? -4.623 -4.939 -12.069 1.00 88.62 164 ILE A CA 1
ATOM 1326 C C . ILE A 1 164 ? -3.949 -6.283 -11.763 1.00 88.62 164 ILE A C 1
ATOM 1328 O O . ILE A 1 164 ? -3.147 -6.767 -12.564 1.00 88.62 164 ILE A O 1
ATOM 1332 N N . VAL A 1 165 ? -4.231 -6.886 -10.604 1.00 90.38 165 VAL A N 1
ATOM 1333 C CA . VAL A 1 165 ? -3.502 -8.072 -10.154 1.00 90.38 165 VAL A CA 1
ATOM 1334 C C . VAL A 1 165 ? -3.738 -9.257 -11.112 1.00 90.38 165 VAL A C 1
ATOM 1336 O O . VAL A 1 165 ? -4.887 -9.609 -11.383 1.00 90.38 165 VAL A O 1
ATOM 1339 N N . PRO A 1 166 ? -2.677 -9.917 -11.617 1.00 84.19 166 PRO A N 1
ATOM 1340 C CA . PRO A 1 166 ? -2.838 -11.015 -12.578 1.00 84.19 166 PRO A CA 1
ATOM 1341 C C . PRO A 1 166 ? -3.417 -12.307 -11.981 1.00 84.19 166 PRO A C 1
ATOM 1343 O O . PRO A 1 166 ? -3.866 -13.178 -12.720 1.00 84.19 166 PRO A O 1
ATOM 1346 N N . ILE A 1 167 ? -3.360 -12.465 -10.652 1.00 86.69 167 ILE A N 1
ATOM 1347 C CA . ILE A 1 167 ? -3.696 -13.704 -9.938 1.00 86.69 167 ILE A CA 1
ATOM 1348 C C . ILE A 1 167 ? -4.778 -13.404 -8.901 1.00 86.69 167 ILE A C 1
ATOM 1350 O O . ILE A 1 167 ? -4.557 -12.600 -7.996 1.00 86.69 167 ILE A O 1
ATOM 1354 N N . LEU A 1 168 ? -5.919 -14.093 -8.999 1.00 84.62 168 LEU A N 1
ATOM 1355 C CA . LEU A 1 168 ? -7.075 -13.892 -8.114 1.00 84.62 168 LEU A CA 1
ATOM 1356 C C . LEU A 1 168 ? -6.749 -14.133 -6.634 1.00 84.62 168 LEU A C 1
ATOM 1358 O O . LEU A 1 168 ? -7.225 -13.401 -5.775 1.00 84.62 168 LEU A O 1
ATOM 1362 N N . GLU A 1 169 ? -5.897 -15.113 -6.331 1.00 86.56 169 GLU A N 1
ATOM 1363 C CA . GLU A 1 169 ? -5.482 -15.446 -4.958 1.00 86.56 169 GLU A CA 1
ATOM 1364 C C . GLU A 1 169 ? -4.760 -14.292 -4.248 1.00 86.56 169 GLU A C 1
ATOM 1366 O O . GLU A 1 169 ? -4.763 -14.216 -3.022 1.00 86.56 169 GLU A O 1
ATOM 1371 N N . ASN A 1 170 ? -4.173 -13.370 -5.016 1.00 85.06 170 ASN A N 1
ATOM 1372 C CA . ASN A 1 170 ? -3.447 -12.225 -4.482 1.00 85.06 170 ASN A CA 1
ATOM 1373 C C . ASN A 1 170 ? -4.335 -10.996 -4.268 1.00 85.06 170 ASN A C 1
ATOM 1375 O O . ASN A 1 170 ? -3.796 -9.956 -3.891 1.00 85.06 170 ASN A O 1
ATOM 1379 N N . GLN A 1 171 ? -5.645 -11.078 -4.529 1.00 90.38 171 GLN A N 1
ATOM 1380 C CA . GLN A 1 171 ? -6.590 -9.980 -4.320 1.00 90.38 171 GLN A CA 1
ATOM 1381 C C . GLN A 1 171 ? -6.827 -9.704 -2.831 1.00 90.38 171 GLN A C 1
ATOM 1383 O O . GLN A 1 171 ? -6.802 -10.598 -1.986 1.00 90.38 171 GLN A O 1
ATOM 1388 N N . PHE A 1 172 ? -7.103 -8.442 -2.507 1.00 88.38 172 PHE A N 1
ATOM 1389 C CA . PHE A 1 172 ? -7.454 -8.024 -1.155 1.00 88.38 172 PHE A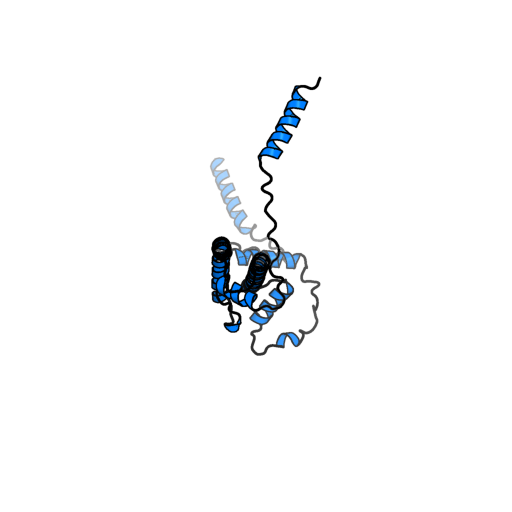 CA 1
ATOM 1390 C C . PHE A 1 172 ? -8.963 -7.849 -1.007 1.00 88.38 172 PHE A C 1
ATOM 1392 O O . PHE A 1 172 ? -9.651 -7.357 -1.900 1.00 88.38 172 PHE A O 1
ATOM 1399 N N . PHE A 1 173 ? -9.483 -8.172 0.174 1.00 88.31 173 PHE A N 1
ATOM 1400 C CA . PHE A 1 173 ? -10.851 -7.816 0.536 1.00 88.31 173 PHE A CA 1
ATOM 1401 C C . PHE A 1 173 ? -10.926 -6.366 1.010 1.00 88.31 173 PHE A C 1
ATOM 1403 O O . PHE A 1 173 ? -9.993 -5.860 1.641 1.00 88.31 173 PHE A O 1
ATOM 1410 N N . ARG A 1 174 ? -12.073 -5.722 0.762 1.00 88.81 174 ARG A N 1
ATOM 1411 C CA . ARG A 1 174 ? -12.377 -4.411 1.347 1.00 88.81 174 ARG A CA 1
ATOM 1412 C C . ARG A 1 174 ? -12.262 -4.477 2.867 1.00 88.81 174 ARG A C 1
ATOM 1414 O O . ARG A 1 174 ? -12.735 -5.422 3.504 1.00 88.81 174 ARG A O 1
ATOM 1421 N N . GLN A 1 175 ? -11.643 -3.454 3.434 1.00 87.12 175 GLN A N 1
ATOM 1422 C CA . GLN A 1 175 ? -11.456 -3.318 4.866 1.00 87.12 175 GLN A CA 1
ATOM 1423 C C . GLN A 1 175 ? -12.603 -2.501 5.462 1.00 87.12 175 GLN A C 1
ATOM 1425 O O . GLN A 1 175 ? -13.057 -1.514 4.881 1.00 87.12 175 GLN A O 1
ATOM 1430 N N . HIS A 1 176 ? -13.058 -2.922 6.639 1.00 86.00 176 HIS A N 1
ATOM 1431 C CA . HIS A 1 176 ? -14.047 -2.211 7.445 1.00 86.00 176 HIS A CA 1
ATOM 1432 C C . HIS A 1 176 ? -13.488 -2.036 8.853 1.00 86.00 176 HIS A C 1
ATOM 1434 O O . HIS A 1 176 ? -12.910 -2.982 9.399 1.00 86.00 176 HIS A O 1
ATOM 1440 N N . LEU A 1 177 ? -13.685 -0.854 9.441 1.00 82.12 177 LEU A N 1
ATOM 1441 C CA . LEU A 1 177 ? -13.210 -0.552 10.793 1.00 82.12 177 LEU A CA 1
ATOM 1442 C C . LEU A 1 177 ? -13.779 -1.525 11.823 1.00 82.12 177 LEU A C 1
ATOM 1444 O O . LEU A 1 177 ? -13.017 -2.037 12.634 1.00 82.12 177 LEU A O 1
ATOM 1448 N N . ASP A 1 178 ? -15.066 -1.864 11.731 1.00 79.56 178 ASP A N 1
ATOM 1449 C CA . ASP A 1 178 ? -15.724 -2.764 12.686 1.00 79.56 178 ASP A CA 1
ATOM 1450 C C . ASP A 1 178 ? -15.104 -4.167 12.679 1.00 79.56 178 ASP A C 1
ATOM 1452 O O . ASP A 1 178 ? -14.725 -4.694 13.723 1.00 79.56 178 ASP A O 1
ATOM 1456 N N . LYS A 1 179 ? -14.888 -4.743 11.488 1.00 82.75 179 LYS A N 1
ATOM 1457 C CA . LYS A 1 179 ? -14.255 -6.066 11.340 1.00 82.75 179 LYS A CA 1
ATOM 1458 C C . LYS A 1 179 ? -12.797 -6.059 11.795 1.00 82.75 179 LYS A C 1
ATOM 1460 O O . LYS A 1 179 ? -12.320 -7.027 12.390 1.00 82.75 179 LYS A O 1
ATOM 1465 N N . LEU A 1 180 ? -12.070 -4.977 11.511 1.00 81.88 180 LEU A N 1
ATOM 1466 C CA . LEU A 1 180 ? -10.698 -4.818 11.984 1.00 81.88 180 LEU A CA 1
ATOM 1467 C C . LEU A 1 180 ? -10.659 -4.706 13.506 1.00 81.88 180 LEU A C 1
ATOM 1469 O O . LEU A 1 180 ? -9.841 -5.378 14.136 1.00 81.88 180 LEU A O 1
ATOM 1473 N N . ALA A 1 181 ? -11.574 -3.940 14.093 1.00 78.81 181 ALA A N 1
ATOM 1474 C CA . ALA A 1 181 ? -11.714 -3.820 15.530 1.00 78.81 181 ALA A CA 1
ATOM 1475 C C . ALA A 1 181 ? -12.020 -5.188 16.158 1.00 78.81 181 ALA A C 1
ATOM 1477 O O . ALA A 1 181 ? -11.277 -5.598 17.043 1.00 78.81 181 ALA A O 1
ATOM 1478 N N . GLU A 1 182 ? -12.991 -5.952 15.639 1.00 79.19 182 GLU A N 1
ATOM 1479 C CA . GLU A 1 182 ? -13.286 -7.348 16.032 1.00 79.19 182 GLU A CA 1
ATOM 1480 C C . GLU A 1 182 ? -12.067 -8.268 15.994 1.00 79.19 182 GLU A C 1
ATOM 1482 O O . GLU A 1 182 ? -11.823 -9.027 16.937 1.00 79.19 182 GLU A O 1
ATOM 1487 N N . SER A 1 183 ? -11.281 -8.202 14.919 1.00 77.69 183 SER A N 1
ATOM 1488 C CA . SER A 1 183 ? -10.079 -9.029 14.790 1.00 77.69 183 SER A CA 1
ATOM 1489 C C . SER A 1 183 ? -9.039 -8.687 15.854 1.00 77.69 183 SER A C 1
ATOM 1491 O O . SER A 1 183 ? -8.480 -9.583 16.485 1.00 77.69 183 SER A O 1
ATOM 1493 N N . ILE A 1 184 ? -8.850 -7.392 16.116 1.00 77.69 184 ILE A N 1
ATOM 1494 C CA . ILE A 1 184 ? -7.966 -6.913 17.169 1.00 77.69 184 ILE A CA 1
ATOM 1495 C C . ILE A 1 184 ? -8.556 -7.331 18.521 1.00 77.69 184 ILE A C 1
ATOM 1497 O O . ILE A 1 184 ? -7.799 -7.768 19.386 1.00 77.69 184 ILE A O 1
ATOM 1501 N N . PHE A 1 185 ? -9.886 -7.299 18.710 1.00 70.00 185 PHE A N 1
ATOM 1502 C CA . PHE A 1 185 ? -10.569 -7.657 19.961 1.00 70.00 185 PHE A CA 1
ATOM 1503 C C . PHE A 1 185 ? -10.169 -9.027 20.503 1.00 70.00 185 PHE A C 1
ATOM 1505 O O . PHE A 1 185 ? -9.897 -9.144 21.702 1.00 70.00 185 PHE A O 1
ATOM 1512 N N . LYS A 1 186 ? -10.043 -10.008 19.608 1.00 72.25 186 LYS A N 1
ATOM 1513 C CA . LYS A 1 186 ? -9.657 -11.391 19.914 1.00 72.25 186 LYS A CA 1
ATOM 1514 C C . LYS A 1 186 ? -8.174 -11.565 20.263 1.00 72.25 186 LYS A C 1
ATOM 1516 O O . LYS A 1 186 ? -7.804 -12.630 20.748 1.00 72.25 186 LYS A O 1
ATOM 1521 N N . GLU A 1 187 ? -7.324 -10.557 20.042 1.00 74.81 187 GLU A N 1
ATOM 1522 C CA . GLU A 1 187 ? -5.901 -10.635 20.388 1.00 74.81 187 GLU A C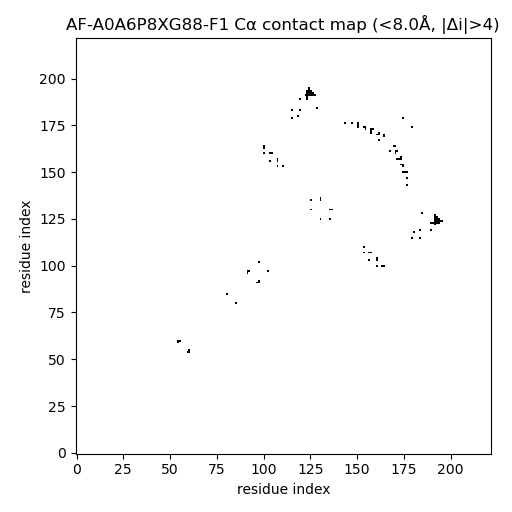A 1
ATOM 1523 C C . GLU A 1 187 ? -5.712 -10.631 21.925 1.00 74.81 187 GLU A C 1
ATOM 1525 O O . GLU A 1 187 ? -6.108 -9.667 22.593 1.00 74.81 187 GLU A O 1
ATOM 1530 N N . PRO A 1 188 ? -5.090 -11.677 22.510 1.00 62.97 188 PRO A N 1
ATOM 1531 C CA . PRO A 1 188 ? -4.943 -11.820 23.963 1.00 62.97 188 PRO A CA 1
ATOM 1532 C C . PRO A 1 188 ? -3.873 -10.897 24.570 1.00 62.97 188 PRO A C 1
ATOM 1534 O O . PRO A 1 188 ? -3.911 -10.618 25.762 1.00 62.97 188 PRO A O 1
ATOM 1537 N N . ASN A 1 189 ? -2.940 -10.388 23.758 1.00 64.75 189 ASN A N 1
ATOM 1538 C CA . ASN A 1 189 ? -1.740 -9.681 24.227 1.00 64.75 189 ASN A CA 1
ATOM 1539 C C . ASN A 1 189 ? -1.897 -8.153 24.325 1.00 64.75 189 ASN A C 1
ATOM 1541 O O . ASN A 1 189 ? -0.905 -7.443 24.500 1.00 64.75 189 ASN A O 1
ATOM 1545 N N . LEU A 1 190 ? -3.107 -7.615 24.155 1.00 65.00 190 LEU A N 1
ATOM 1546 C CA . LEU A 1 190 ? -3.305 -6.167 24.167 1.00 65.00 190 LEU A CA 1
ATOM 1547 C C . LEU A 1 190 ? -3.418 -5.638 25.604 1.00 65.00 190 LEU A C 1
ATOM 1549 O O . LEU A 1 190 ? -4.250 -6.123 26.369 1.00 65.00 190 LEU A O 1
ATOM 1553 N N . GLN A 1 191 ? -2.634 -4.614 25.955 1.00 63.34 191 GLN A N 1
ATOM 1554 C CA . GLN A 1 191 ? -2.814 -3.901 27.224 1.00 63.34 191 GLN A CA 1
ATOM 1555 C C . GLN A 1 191 ? -4.142 -3.128 27.207 1.00 63.34 191 GLN A C 1
ATOM 1557 O O . GLN A 1 191 ? -4.456 -2.459 26.221 1.00 63.34 191 GLN A O 1
ATOM 1562 N N . ARG A 1 192 ? -4.926 -3.252 28.285 1.00 66.56 192 ARG A N 1
ATOM 1563 C CA . ARG A 1 192 ? -6.278 -2.682 28.439 1.00 66.56 192 ARG A CA 1
ATOM 1564 C C . ARG A 1 192 ? -6.297 -1.672 29.586 1.00 66.56 192 ARG A C 1
ATOM 1566 O O . ARG A 1 192 ? -5.504 -1.799 30.517 1.00 66.56 192 ARG A O 1
ATOM 1573 N N . ASN A 1 193 ? -7.243 -0.732 29.554 1.00 62.12 193 ASN A N 1
ATOM 1574 C CA . ASN A 1 193 ? -7.493 0.241 30.630 1.00 62.12 193 ASN A CA 1
ATOM 1575 C C . ASN A 1 193 ? -6.315 1.180 30.958 1.00 62.12 193 ASN A C 1
ATOM 1577 O O . ASN A 1 193 ? -6.087 1.518 32.122 1.00 62.12 193 ASN A O 1
ATOM 1581 N N . LEU A 1 194 ? -5.564 1.634 29.955 1.00 64.12 194 LEU A N 1
ATOM 1582 C CA . LEU A 1 194 ? -4.592 2.705 30.157 1.00 64.12 194 LEU A CA 1
ATOM 1583 C C . LEU A 1 194 ? -5.326 4.044 30.341 1.00 64.12 194 LEU A C 1
ATOM 1585 O O . LEU A 1 194 ? -6.268 4.341 29.599 1.00 64.12 194 LEU A O 1
ATOM 1589 N N . PRO A 1 195 ? -4.921 4.883 31.314 1.00 60.69 195 PRO A N 1
ATOM 1590 C CA . PRO A 1 195 ? -5.525 6.193 31.487 1.00 60.69 195 PRO A CA 1
ATOM 1591 C C . PRO A 1 195 ? -5.263 7.022 30.231 1.00 60.69 195 PRO A C 1
ATOM 1593 O O . PRO A 1 195 ? -4.110 7.249 29.855 1.00 60.69 195 PRO A O 1
ATOM 1596 N N . ARG A 1 196 ? -6.335 7.488 29.576 1.00 59.31 196 ARG A N 1
ATOM 1597 C CA . ARG A 1 196 ? -6.207 8.411 28.447 1.00 59.31 196 ARG A CA 1
ATOM 1598 C C . ARG A 1 196 ? -5.405 9.621 28.935 1.00 59.31 196 ARG A C 1
ATOM 1600 O O . ARG A 1 196 ? -5.815 10.230 29.931 1.00 59.31 196 ARG A O 1
ATOM 1607 N N . PRO A 1 197 ? -4.276 9.979 28.295 1.00 57.59 197 PRO A N 1
ATOM 1608 C CA . PRO A 1 197 ? -3.583 11.201 28.651 1.00 57.59 197 PRO A CA 1
ATOM 1609 C C . PRO A 1 197 ? -4.594 12.323 28.460 1.00 57.59 197 PRO A C 1
ATOM 1611 O O . PRO A 1 197 ? -5.071 12.555 27.348 1.00 57.59 197 PRO A O 1
ATOM 1614 N N . LYS A 1 198 ? -4.988 12.972 29.563 1.00 50.94 198 LYS A N 1
ATOM 1615 C CA . LYS A 1 198 ? -5.774 14.199 29.493 1.00 50.94 198 LYS A CA 1
ATOM 1616 C C . LYS A 1 198 ? -4.971 15.101 28.572 1.00 50.94 198 LYS A C 1
ATOM 1618 O O . LYS A 1 198 ? -3.837 15.438 28.914 1.00 50.94 198 LYS A O 1
ATOM 1623 N N . GLN A 1 199 ? -5.508 15.428 27.396 1.00 47.59 199 GLN A N 1
ATOM 1624 C CA . GLN A 1 199 ? -4.965 16.528 26.619 1.00 47.59 199 GLN A CA 1
ATOM 1625 C C . GLN A 1 199 ? -4.922 17.687 27.604 1.00 47.59 199 GLN A C 1
ATOM 1627 O O . GLN A 1 199 ? -5.968 18.150 28.064 1.00 47.59 199 GLN A O 1
ATOM 1632 N N . SER A 1 200 ? -3.719 18.082 28.024 1.00 36.06 200 SER A N 1
ATOM 1633 C CA . SER A 1 200 ? -3.575 19.353 28.693 1.00 36.06 200 SER A CA 1
ATOM 1634 C C . SER A 1 200 ? -4.020 20.343 27.636 1.00 36.06 200 SER A C 1
ATOM 1636 O O . SER A 1 200 ? -3.333 20.608 26.651 1.00 36.06 200 SER A O 1
ATOM 1638 N N . VAL A 1 201 ? -5.244 20.829 27.800 1.00 43.97 201 VAL A N 1
ATOM 1639 C CA . VAL A 1 201 ? -5.644 22.110 27.265 1.00 43.97 201 VAL A CA 1
ATOM 1640 C C . VAL A 1 201 ? -4.661 23.068 27.925 1.00 43.97 201 VAL A C 1
ATOM 1642 O O . VAL A 1 201 ? -4.922 23.584 29.005 1.00 43.97 201 VAL A O 1
ATOM 1645 N N . LYS A 1 202 ? -3.462 23.218 27.344 1.00 40.69 202 LYS A N 1
ATOM 1646 C CA . LYS A 1 202 ? -2.593 24.351 27.619 1.00 40.69 202 LYS A CA 1
ATOM 1647 C C . LYS A 1 202 ? -3.421 25.528 27.163 1.00 40.69 202 LYS A C 1
ATOM 1649 O O . LYS A 1 202 ? -3.547 25.811 25.971 1.00 40.69 202 LYS A O 1
ATOM 1654 N N . SER A 1 203 ? -4.121 26.092 28.131 1.00 39.91 203 SER A N 1
ATOM 1655 C CA . SER A 1 203 ? -4.996 27.219 27.973 1.00 39.91 203 SER A CA 1
ATOM 1656 C C . SER A 1 203 ? -4.202 28.291 27.239 1.00 39.91 203 SER A C 1
ATOM 1658 O O . SER A 1 203 ? -3.148 28.738 27.691 1.00 39.91 203 SER A O 1
ATOM 1660 N N . LYS A 1 204 ? -4.704 28.706 26.071 1.00 45.53 204 LYS A N 1
ATOM 1661 C CA . LYS A 1 204 ? -4.173 29.837 25.291 1.00 45.53 204 LYS A CA 1
ATOM 1662 C C . LYS A 1 204 ? -4.056 31.136 26.120 1.00 45.53 204 LYS A C 1
ATOM 1664 O O . LYS A 1 204 ? -3.503 32.110 25.618 1.00 45.53 204 LYS A O 1
ATOM 1669 N N . SER A 1 205 ? -4.552 31.158 27.361 1.00 47.75 205 SER A N 1
ATOM 1670 C CA . SER A 1 205 ? -4.358 32.217 28.351 1.00 47.75 205 SER A CA 1
ATOM 1671 C C . SER A 1 205 ? -2.917 32.322 28.870 1.00 47.75 205 SER A C 1
ATOM 1673 O O . SER A 1 205 ? -2.400 33.432 28.902 1.00 47.75 205 SER A O 1
ATOM 1675 N N . GLU A 1 206 ? -2.218 31.220 29.174 1.00 49.75 206 GLU A N 1
ATOM 1676 C CA . GLU A 1 206 ? -0.871 31.297 29.785 1.00 49.75 206 GLU A CA 1
ATOM 1677 C C . GLU A 1 206 ? 0.196 31.796 28.800 1.00 49.75 206 GLU A C 1
ATOM 1679 O O . GLU A 1 206 ? 1.127 32.508 29.175 1.00 49.75 206 GLU A O 1
ATOM 1684 N N . VAL A 1 207 ? 0.059 31.463 27.511 1.00 52.06 207 VAL A N 1
ATOM 1685 C CA . VAL A 1 207 ? 0.979 31.951 26.468 1.00 52.06 207 VAL A CA 1
ATOM 1686 C C . VAL A 1 207 ? 0.733 33.437 26.175 1.00 52.06 207 VAL A C 1
ATOM 1688 O O . VAL A 1 207 ? 1.680 34.170 25.896 1.00 52.06 207 VAL A O 1
ATOM 1691 N N . LYS A 1 208 ? -0.518 33.912 26.296 1.00 53.53 208 LYS A N 1
ATOM 1692 C CA . LYS A 1 208 ? -0.843 35.341 26.172 1.00 53.53 208 LYS A CA 1
ATOM 1693 C C . LYS A 1 208 ? -0.349 36.152 27.368 1.00 53.53 208 LYS A C 1
ATOM 1695 O O . LYS A 1 208 ? 0.198 37.221 27.137 1.00 53.53 208 LYS A O 1
ATOM 1700 N N . GLU A 1 209 ? -0.477 35.658 28.600 1.00 54.62 209 GLU A N 1
ATOM 1701 C CA . GLU A 1 209 ? 0.048 36.351 29.788 1.00 54.62 209 GLU A CA 1
ATOM 1702 C C . GLU A 1 209 ? 1.573 36.423 29.794 1.00 54.62 209 GLU A C 1
ATOM 1704 O O . GLU A 1 209 ? 2.128 37.484 30.066 1.00 54.62 209 GLU A O 1
ATOM 1709 N N . ARG A 1 210 ? 2.266 35.341 29.413 1.00 57.09 210 ARG A N 1
ATOM 1710 C CA . ARG A 1 210 ? 3.731 35.368 29.289 1.00 57.09 210 ARG A CA 1
ATOM 1711 C C . ARG A 1 210 ? 4.193 36.344 28.213 1.00 57.09 210 ARG A C 1
ATOM 1713 O O . ARG A 1 210 ? 5.110 37.116 28.466 1.00 57.09 210 ARG A O 1
ATOM 1720 N N . ASN A 1 211 ? 3.535 36.372 27.053 1.00 57.38 211 ASN A N 1
ATOM 1721 C CA . ASN A 1 211 ? 3.868 37.345 26.012 1.00 57.38 211 ASN A CA 1
ATOM 1722 C C . ASN A 1 211 ? 3.521 38.780 26.430 1.00 57.38 211 ASN A C 1
ATOM 1724 O O . ASN A 1 211 ? 4.306 39.680 26.160 1.00 57.38 211 ASN A O 1
ATOM 1728 N N . PHE A 1 212 ? 2.404 39.002 27.131 1.00 59.25 212 PHE A N 1
ATOM 1729 C CA . PHE A 1 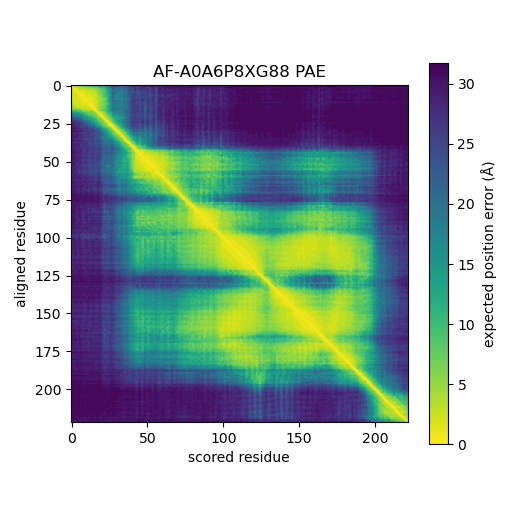212 ? 2.039 40.327 27.633 1.00 59.25 212 PHE A CA 1
ATOM 1730 C C . PHE A 1 212 ? 3.047 40.824 28.672 1.00 59.25 212 PHE A C 1
ATOM 1732 O O . PHE A 1 212 ? 3.505 41.953 28.567 1.00 59.25 212 PHE A O 1
ATOM 1739 N N . MET A 1 213 ? 3.466 39.971 29.612 1.00 58.38 213 MET A N 1
ATOM 1740 C CA . MET A 1 213 ? 4.474 40.303 30.620 1.00 58.38 213 MET A CA 1
ATOM 1741 C C . MET A 1 213 ? 5.830 40.608 29.964 1.00 58.38 213 MET A C 1
ATOM 1743 O O . MET A 1 213 ? 6.433 41.632 30.265 1.00 58.38 213 MET A O 1
ATOM 1747 N N . VAL A 1 214 ? 6.276 39.801 28.995 1.00 62.50 214 VAL A N 1
ATOM 1748 C CA . VAL A 1 214 ? 7.529 40.050 28.257 1.00 62.50 214 VAL A CA 1
ATOM 1749 C C . VAL A 1 214 ? 7.480 41.371 27.475 1.00 62.50 214 VAL A C 1
ATOM 1751 O O . VAL A 1 214 ? 8.457 42.118 27.483 1.00 62.50 214 VAL A O 1
ATOM 1754 N N . THR A 1 215 ? 6.348 41.719 26.855 1.00 62.50 215 THR A N 1
ATOM 1755 C CA . THR A 1 215 ? 6.191 43.012 26.165 1.00 62.50 215 THR A CA 1
ATOM 1756 C C . THR A 1 215 ? 6.094 44.192 27.142 1.00 62.50 215 THR A C 1
ATOM 1758 O O . THR A 1 215 ? 6.672 45.240 26.870 1.00 62.50 215 THR A O 1
ATOM 1761 N N . PHE A 1 216 ? 5.442 44.026 28.298 1.00 60.06 216 PHE A N 1
ATOM 1762 C CA . PHE A 1 216 ? 5.311 45.076 29.318 1.00 60.06 216 PHE A CA 1
ATOM 1763 C C . PHE A 1 216 ? 6.650 45.398 29.997 1.00 60.06 216 PHE A C 1
ATOM 1765 O O . PHE A 1 216 ? 6.989 46.563 30.177 1.00 60.06 216 PHE A O 1
ATOM 1772 N N . PHE A 1 217 ? 7.459 44.383 30.321 1.00 59.81 217 PHE A N 1
ATOM 1773 C CA . PHE A 1 217 ? 8.803 44.602 30.870 1.00 59.81 217 PHE A CA 1
ATOM 1774 C C . PHE A 1 217 ? 9.776 45.170 29.829 1.00 59.81 217 PHE A C 1
ATOM 1776 O O . PHE A 1 217 ? 10.673 45.923 30.194 1.00 59.81 217 PHE A O 1
ATOM 1783 N N . SER A 1 218 ? 9.567 44.889 28.538 1.00 60.06 218 SER A N 1
ATOM 1784 C CA . SER A 1 218 ? 10.344 45.507 27.459 1.00 60.06 218 SER A CA 1
ATOM 1785 C C . SER A 1 218 ? 9.970 46.971 27.189 1.00 60.06 218 SER A C 1
ATOM 1787 O O . SER A 1 218 ? 10.792 47.676 26.613 1.00 60.06 218 SER A O 1
ATOM 1789 N N . SER A 1 219 ? 8.767 47.439 27.557 1.00 58.75 219 SER A N 1
ATOM 1790 C CA . SER A 1 219 ? 8.352 48.838 27.338 1.00 58.75 219 SER A CA 1
ATOM 1791 C C . SER A 1 219 ? 8.542 49.749 28.554 1.00 58.75 219 SER A C 1
ATOM 1793 O O . SER A 1 219 ? 8.386 50.959 28.421 1.00 58.75 219 SER A O 1
ATOM 1795 N N . MET A 1 220 ? 8.843 49.188 29.731 1.00 57.69 220 MET A N 1
ATOM 1796 C CA . MET A 1 220 ? 9.046 49.933 30.985 1.00 57.69 220 MET A CA 1
ATOM 1797 C C . MET A 1 220 ? 10.491 49.873 31.515 1.00 57.69 220 MET A C 1
ATOM 1799 O O . MET A 1 220 ? 10.765 50.377 32.604 1.00 57.69 220 MET A O 1
ATOM 1803 N N . GLY A 1 221 ? 11.412 49.254 30.771 1.00 51.62 221 GLY A N 1
ATOM 1804 C CA . GLY A 1 221 ? 12.839 49.223 31.081 1.00 51.62 221 GLY A CA 1
ATOM 1805 C C . GLY A 1 221 ? 13.593 50.364 30.398 1.00 51.62 221 GLY A C 1
ATOM 1806 O O . GLY A 1 221 ? 13.524 50.493 29.179 1.00 51.62 221 GLY A O 1
ATOM 1807 N N . PHE A 1 222 ? 14.262 51.160 31.232 1.00 48.84 222 PHE A N 1
ATOM 1808 C CA . PHE A 1 222 ? 15.299 52.154 30.944 1.00 48.84 222 PHE A CA 1
ATOM 1809 C C . PHE A 1 222 ? 16.322 51.743 29.877 1.00 48.84 222 PHE A C 1
ATOM 1811 O O . PHE A 1 222 ? 16.684 50.545 29.837 1.00 48.84 222 PHE A O 1
#